Protein AF-A0AA87UQG0-F1 (afdb_monomer_lite)

pLDDT: mean 79.43, std 13.0, range [49.97, 95.38]

Secondary structure (DSSP, 8-state):
-HHHHHHHHHHHHHHHHHHHHHHHH-TTTTTT-GGGHHHHHHHHHHHHHHHHHHHTT----HHHHHHHHHHHHHHHHHHHHH-GGGGGTS-HHHHHHHHHHHHHHHHHHHSPPPS---PPPPHHHHHHHHHHHHHHHHHHHHHHHHTSHHHHT---TT-S--------TT------GGGTGGGS--

Radius of gyration: 28.55 Å; chains: 1; bounding box: 82×78×47 Å

Structure (mmCIF, N/CA/C/O backbone):
data_AF-A0AA87UQG0-F1
#
_entry.id   AF-A0AA87UQG0-F1
#
loop_
_atom_site.group_PDB
_atom_site.id
_atom_site.type_symbol
_atom_site.label_atom_id
_atom_site.label_alt_id
_atom_site.label_comp_id
_atom_site.label_asym_id
_atom_site.label_entity_id
_atom_site.label_seq_id
_atom_site.pdbx_PDB_ins_code
_atom_site.Cartn_x
_atom_site.Cartn_y
_atom_site.Cartn_z
_atom_site.occupancy
_atom_site.B_iso_or_equiv
_atom_site.auth_seq_id
_atom_site.auth_comp_id
_atom_site.auth_asym_id
_atom_site.auth_atom_id
_atom_site.pdbx_PDB_model_num
ATOM 1 N N . MET A 1 1 ? -4.934 -2.304 23.690 1.00 70.88 1 MET A N 1
ATOM 2 C CA . MET A 1 1 ? -4.258 -2.891 22.502 1.00 70.88 1 MET A CA 1
ATOM 3 C C . MET A 1 1 ? -4.717 -2.244 21.199 1.00 70.88 1 MET A C 1
ATOM 5 O O . MET A 1 1 ? -3.901 -2.059 20.307 1.00 70.88 1 MET A O 1
ATOM 9 N N . ASP A 1 2 ? -5.975 -1.821 21.105 1.00 80.50 2 ASP A N 1
ATOM 10 C CA . ASP A 1 2 ? -6.586 -1.278 19.884 1.00 80.50 2 ASP A CA 1
ATOM 11 C C . ASP A 1 2 ? -5.870 -0.067 19.276 1.00 80.50 2 ASP A C 1
ATOM 13 O O . ASP A 1 2 ? -5.749 0.018 18.054 1.00 80.50 2 ASP A O 1
ATOM 17 N N . ALA A 1 3 ? -5.352 0.845 20.106 1.00 82.06 3 ALA A N 1
ATOM 18 C CA . ALA A 1 3 ? -4.576 1.993 19.635 1.00 82.06 3 ALA A CA 1
ATOM 19 C C . ALA A 1 3 ? -3.275 1.566 18.932 1.00 82.06 3 ALA A C 1
ATOM 21 O O . ALA A 1 3 ? -2.975 2.075 17.855 1.00 82.06 3 ALA A O 1
ATOM 22 N N . LEU A 1 4 ? -2.551 0.588 19.491 1.00 83.88 4 LEU A N 1
ATOM 23 C CA . LEU A 1 4 ? -1.331 0.041 18.888 1.00 83.88 4 LEU A CA 1
ATOM 24 C C . LEU A 1 4 ? -1.639 -0.705 17.592 1.00 83.88 4 LEU A C 1
ATOM 26 O O . LEU A 1 4 ? -0.961 -0.486 16.597 1.00 83.88 4 LEU A O 1
ATOM 30 N N . MET A 1 5 ? -2.700 -1.518 17.567 1.00 87.69 5 MET A N 1
ATOM 31 C CA . MET A 1 5 ? -3.124 -2.211 16.345 1.00 87.69 5 MET A CA 1
ATOM 32 C C . MET A 1 5 ? -3.542 -1.221 15.253 1.00 87.69 5 MET A C 1
ATOM 34 O O . MET A 1 5 ? -3.252 -1.442 14.082 1.00 87.69 5 MET A O 1
ATOM 38 N N . ARG A 1 6 ? -4.191 -0.107 15.622 1.00 88.38 6 ARG A N 1
ATOM 39 C CA . ARG A 1 6 ? -4.541 0.970 14.687 1.00 88.38 6 ARG A CA 1
ATOM 40 C C . ARG A 1 6 ? -3.304 1.688 14.159 1.00 88.38 6 ARG A C 1
ATOM 42 O O . ARG A 1 6 ? -3.256 1.948 12.964 1.00 88.38 6 ARG A O 1
ATOM 49 N N . MET A 1 7 ? -2.332 1.999 15.019 1.00 88.12 7 MET A N 1
ATOM 50 C CA . MET A 1 7 ? -1.057 2.585 14.594 1.00 88.12 7 MET A CA 1
ATOM 51 C C . MET A 1 7 ? -0.323 1.634 13.653 1.00 88.12 7 MET A C 1
ATOM 53 O O . MET A 1 7 ? -0.002 2.033 12.543 1.00 88.12 7 MET A O 1
ATOM 57 N N . ALA A 1 8 ? -0.155 0.367 14.037 1.00 89.44 8 ALA A N 1
ATOM 58 C CA . ALA A 1 8 ? 0.474 -0.647 13.198 1.00 89.44 8 ALA A CA 1
ATOM 59 C C . ALA A 1 8 ? -0.212 -0.745 11.829 1.00 89.44 8 ALA A C 1
ATOM 61 O O . ALA A 1 8 ? 0.454 -0.646 10.807 1.00 89.44 8 ALA A O 1
ATOM 62 N N . ALA A 1 9 ? -1.545 -0.831 11.798 1.00 91.00 9 ALA A N 1
ATOM 63 C CA . ALA A 1 9 ? -2.291 -0.907 10.548 1.00 91.00 9 ALA A CA 1
ATOM 64 C C . ALA A 1 9 ? -2.171 0.361 9.692 1.00 91.00 9 ALA A C 1
ATOM 66 O O . ALA A 1 9 ? -2.029 0.270 8.476 1.00 91.00 9 ALA A O 1
ATOM 67 N N . ALA A 1 10 ? -2.208 1.542 10.313 1.00 90.81 10 ALA A N 1
ATOM 68 C CA . ALA A 1 10 ? -2.041 2.799 9.599 1.00 90.81 10 ALA A CA 1
ATOM 69 C C . ALA A 1 10 ? -0.641 2.917 8.994 1.00 90.81 10 ALA A C 1
ATOM 71 O O . ALA A 1 10 ? -0.503 3.385 7.867 1.00 90.81 10 ALA A O 1
ATOM 72 N N . VAL A 1 11 ? 0.388 2.457 9.707 1.00 89.81 11 VAL A N 1
ATOM 73 C CA . VAL A 1 11 ? 1.739 2.501 9.165 1.00 89.81 11 VAL A CA 1
ATOM 74 C C . VAL A 1 11 ? 1.983 1.414 8.118 1.00 89.81 11 VAL A C 1
ATOM 76 O O . VAL A 1 11 ? 2.639 1.684 7.117 1.00 89.81 11 VAL A O 1
ATOM 79 N N . SER A 1 12 ? 1.397 0.224 8.263 1.00 91.44 12 SER A N 1
ATOM 80 C CA . SER A 1 12 ? 1.389 -0.769 7.183 1.00 91.44 12 SER A CA 1
ATOM 81 C C . SER A 1 12 ? 0.717 -0.216 5.921 1.00 91.44 12 SER A C 1
ATOM 83 O O . SER A 1 12 ? 1.286 -0.332 4.840 1.00 91.44 12 SER A O 1
ATOM 85 N N . ALA A 1 13 ? -0.427 0.468 6.049 1.00 93.06 13 ALA A N 1
ATOM 86 C CA . ALA A 1 13 ? -1.089 1.134 4.924 1.00 93.06 13 ALA A CA 1
ATOM 87 C C . ALA A 1 13 ? -0.227 2.250 4.308 1.00 93.06 13 ALA A C 1
ATOM 89 O O . ALA A 1 13 ? -0.200 2.393 3.090 1.00 93.06 13 ALA A O 1
ATOM 90 N N . LEU A 1 14 ? 0.508 3.013 5.126 1.00 91.25 14 LEU A N 1
ATOM 91 C CA . LEU A 1 14 ? 1.458 4.020 4.647 1.00 91.25 14 LEU A CA 1
ATOM 92 C C . LEU A 1 14 ? 2.619 3.382 3.869 1.00 91.25 14 LEU A C 1
ATOM 94 O O . LEU A 1 14 ? 2.989 3.878 2.810 1.00 91.25 14 LEU A O 1
ATOM 98 N N . GLY A 1 15 ? 3.174 2.275 4.366 1.00 87.81 15 GLY A N 1
ATOM 99 C CA . GLY A 1 15 ? 4.217 1.520 3.671 1.00 87.81 15 GLY A CA 1
ATOM 100 C C . GLY A 1 15 ? 3.738 0.988 2.320 1.00 87.81 15 GLY A C 1
ATOM 101 O O . GLY A 1 15 ? 4.422 1.180 1.318 1.00 87.81 15 GLY A O 1
ATOM 102 N N . ALA A 1 16 ? 2.536 0.403 2.272 1.00 92.31 16 ALA A N 1
ATOM 103 C CA . ALA A 1 16 ? 1.906 -0.020 1.021 1.00 92.31 16 ALA A CA 1
ATOM 104 C C . ALA A 1 16 ? 1.724 1.157 0.048 1.00 92.31 16 ALA A C 1
ATOM 106 O O . ALA A 1 16 ? 2.155 1.063 -1.099 1.00 92.31 16 ALA A O 1
ATOM 107 N N . ALA A 1 17 ? 1.209 2.294 0.538 1.00 91.94 17 ALA A N 1
ATOM 108 C CA . ALA A 1 17 ? 1.009 3.504 -0.258 1.00 91.94 17 ALA A CA 1
ATOM 109 C C . ALA A 1 17 ? 2.297 3.974 -0.939 1.00 91.94 17 ALA A C 1
ATOM 111 O O . ALA A 1 17 ? 2.298 4.285 -2.128 1.00 91.94 17 ALA A O 1
ATOM 112 N N . LEU A 1 18 ? 3.403 4.005 -0.193 1.00 89.00 18 LEU A N 1
ATOM 113 C CA . LEU A 1 18 ? 4.700 4.430 -0.714 1.00 89.00 18 LEU A CA 1
ATOM 114 C C . LEU A 1 18 ? 5.232 3.469 -1.777 1.00 89.00 18 LEU A C 1
ATOM 116 O O . LEU A 1 18 ? 5.739 3.927 -2.798 1.00 89.00 18 LEU A O 1
ATOM 120 N N . ILE A 1 19 ? 5.085 2.157 -1.576 1.00 89.12 19 ILE A N 1
ATOM 121 C CA . ILE A 1 19 ? 5.504 1.167 -2.574 1.00 89.12 19 ILE A CA 1
ATOM 122 C C . ILE A 1 19 ? 4.638 1.281 -3.835 1.00 89.12 19 ILE A C 1
ATOM 124 O O . ILE A 1 19 ? 5.184 1.330 -4.935 1.00 89.12 19 ILE A O 1
ATOM 128 N N . ALA A 1 20 ? 3.313 1.382 -3.699 1.00 90.88 20 ALA A N 1
ATOM 129 C CA . ALA A 1 20 ? 2.397 1.533 -4.828 1.00 90.88 20 ALA A CA 1
ATOM 130 C C . ALA A 1 20 ? 2.690 2.806 -5.641 1.00 90.88 20 ALA A C 1
ATOM 132 O O . ALA A 1 20 ? 2.744 2.752 -6.870 1.00 90.88 20 ALA A O 1
ATOM 133 N N . LEU A 1 21 ? 2.954 3.934 -4.967 1.00 88.50 21 LEU A N 1
ATOM 134 C CA . LEU A 1 21 ? 3.354 5.184 -5.618 1.00 88.50 21 LEU A CA 1
ATOM 135 C C . LEU A 1 21 ? 4.715 5.061 -6.311 1.00 88.50 21 LEU A C 1
ATOM 137 O O . LEU A 1 21 ? 4.851 5.501 -7.448 1.00 88.50 21 LEU A O 1
ATOM 141 N N . ALA A 1 22 ? 5.706 4.447 -5.659 1.00 86.88 22 ALA A N 1
ATOM 142 C CA . ALA A 1 22 ? 7.038 4.263 -6.232 1.00 86.88 22 ALA A CA 1
ATOM 143 C C . ALA A 1 22 ? 7.005 3.369 -7.480 1.00 86.88 22 ALA A C 1
ATOM 145 O O . ALA A 1 22 ? 7.587 3.723 -8.502 1.00 86.88 22 ALA A O 1
ATOM 146 N N . VAL A 1 23 ? 6.286 2.243 -7.424 1.00 88.50 23 VAL A N 1
ATOM 147 C CA . VAL A 1 23 ? 6.123 1.339 -8.571 1.00 88.50 23 VAL A CA 1
ATOM 148 C C . VAL A 1 23 ? 5.311 2.012 -9.677 1.00 88.50 23 VAL A C 1
ATOM 150 O O . VAL A 1 23 ? 5.711 1.956 -10.835 1.00 88.50 23 VAL A O 1
ATOM 153 N N . GLY A 1 24 ? 4.214 2.693 -9.333 1.00 88.75 24 GLY A N 1
ATOM 154 C CA . GLY A 1 24 ? 3.378 3.425 -10.288 1.00 88.75 24 GLY A CA 1
ATOM 155 C C . GLY A 1 24 ? 4.103 4.580 -10.986 1.00 88.75 24 GLY A C 1
ATOM 156 O O . GLY A 1 24 ? 3.820 4.864 -12.147 1.00 88.75 24 GLY A O 1
ATOM 157 N N . ALA A 1 25 ? 5.048 5.230 -10.302 1.00 86.12 25 ALA A N 1
ATOM 158 C CA . ALA A 1 25 ? 5.846 6.327 -10.845 1.00 86.12 25 ALA A CA 1
ATOM 159 C C . ALA A 1 25 ? 7.087 5.863 -11.626 1.00 86.12 25 ALA A C 1
ATOM 161 O O . ALA A 1 25 ? 7.671 6.672 -12.344 1.00 86.12 25 ALA A O 1
ATOM 162 N N . ALA A 1 26 ? 7.506 4.600 -11.494 1.00 84.38 26 ALA A N 1
ATOM 163 C CA . ALA A 1 26 ? 8.699 4.062 -12.141 1.00 84.38 26 ALA A CA 1
ATOM 164 C C . ALA A 1 26 ? 8.411 3.676 -13.610 1.00 84.38 26 ALA A C 1
ATOM 166 O O . ALA A 1 26 ? 7.794 2.636 -13.860 1.00 84.38 26 ALA A O 1
ATOM 167 N N . PRO A 1 27 ? 8.900 4.439 -14.611 1.00 78.44 27 PRO A N 1
ATOM 168 C CA . PRO A 1 27 ? 8.562 4.197 -16.018 1.00 78.44 27 PRO A CA 1
ATOM 169 C C . PRO A 1 27 ? 9.116 2.862 -16.532 1.00 78.44 27 PRO A C 1
ATOM 171 O O . PRO A 1 27 ? 8.501 2.202 -17.364 1.00 78.44 27 PRO A O 1
ATOM 174 N N . SER A 1 28 ? 10.275 2.449 -16.015 1.00 80.12 28 SER A N 1
ATOM 175 C CA . SER A 1 28 ? 10.946 1.197 -16.375 1.00 80.12 28 SER A CA 1
ATOM 176 C C . SER A 1 28 ? 10.250 -0.038 -15.803 1.00 80.12 28 SER A C 1
ATOM 178 O O . SER A 1 28 ? 10.198 -1.067 -16.470 1.00 80.12 28 SER A O 1
ATOM 180 N N . ALA A 1 29 ? 9.677 0.064 -14.601 1.00 73.75 29 ALA A N 1
ATOM 181 C CA . ALA A 1 29 ? 9.017 -1.052 -13.923 1.00 73.75 29 ALA A CA 1
ATOM 182 C C . ALA A 1 29 ? 7.686 -1.452 -14.581 1.00 73.75 29 ALA A C 1
ATOM 184 O O . ALA A 1 29 ? 7.221 -2.577 -14.414 1.00 73.75 29 ALA A O 1
ATOM 185 N N . LEU A 1 30 ? 7.067 -0.527 -15.318 1.00 78.50 30 LEU A N 1
ATOM 186 C CA . LEU A 1 30 ? 5.760 -0.707 -15.951 1.00 78.50 30 LEU A CA 1
ATOM 187 C C . LEU A 1 30 ? 5.819 -0.586 -17.477 1.00 78.50 30 LEU A C 1
ATOM 189 O O . LEU A 1 30 ? 4.781 -0.454 -18.122 1.00 78.50 30 LEU A O 1
ATOM 193 N N . ALA A 1 31 ? 7.011 -0.675 -18.075 1.00 82.19 31 ALA A N 1
ATOM 194 C CA . ALA A 1 31 ? 7.197 -0.516 -19.517 1.00 82.19 31 ALA A CA 1
ATOM 195 C C . ALA A 1 31 ? 6.346 -1.497 -20.351 1.00 82.19 31 ALA A C 1
ATOM 197 O O . ALA A 1 31 ? 5.838 -1.135 -21.409 1.00 82.19 31 ALA A O 1
ATOM 198 N N . SER A 1 32 ? 6.143 -2.724 -19.862 1.00 78.31 32 SER A N 1
ATOM 199 C CA . SER A 1 32 ? 5.316 -3.751 -20.514 1.00 78.31 32 SER A CA 1
ATOM 200 C C . SER A 1 32 ? 3.809 -3.587 -20.276 1.00 78.31 32 SER A C 1
ATOM 202 O O . SER A 1 32 ? 3.006 -4.191 -20.985 1.00 78.31 32 SER A O 1
ATOM 204 N N . ALA A 1 33 ? 3.412 -2.791 -19.282 1.00 83.25 33 ALA A N 1
ATOM 205 C CA . ALA A 1 33 ? 2.024 -2.611 -18.874 1.00 83.25 33 ALA A CA 1
ATOM 206 C C . ALA A 1 33 ? 1.780 -1.177 -18.361 1.00 83.25 33 ALA A C 1
ATOM 208 O O . ALA A 1 33 ? 1.422 -0.985 -17.197 1.00 83.25 33 ALA A O 1
ATOM 209 N N . PRO A 1 34 ? 1.927 -0.145 -19.215 1.00 86.25 34 PRO A N 1
ATOM 210 C CA . PRO A 1 34 ? 1.830 1.256 -18.791 1.00 86.25 34 PRO A CA 1
ATOM 211 C C . PRO A 1 34 ? 0.441 1.616 -18.249 1.00 86.25 34 PRO A C 1
ATOM 213 O O . PRO A 1 34 ? 0.296 2.508 -17.416 1.00 86.25 34 PRO A O 1
ATOM 216 N N . TRP A 1 35 ? -0.590 0.879 -18.670 1.00 87.56 35 TRP A N 1
ATOM 217 C CA . TRP A 1 35 ? -1.956 1.028 -18.176 1.00 87.56 35 TRP A CA 1
ATOM 218 C C . TRP A 1 35 ? -2.106 0.686 -16.681 1.00 87.56 35 TRP A C 1
ATOM 220 O O . TRP A 1 35 ? -3.084 1.117 -16.075 1.00 87.56 35 TRP A O 1
ATOM 230 N N . LEU A 1 36 ? -1.147 -0.026 -16.065 1.00 86.38 36 LEU A N 1
ATOM 231 C CA . LEU A 1 36 ? -1.116 -0.293 -14.620 1.00 86.38 36 LEU A CA 1
ATOM 232 C C . LEU A 1 36 ? -0.582 0.888 -13.790 1.00 86.38 36 LEU A C 1
ATOM 234 O O . LEU A 1 36 ? -0.830 0.935 -12.586 1.00 86.38 36 LEU A O 1
ATOM 238 N N . ALA A 1 37 ? 0.100 1.863 -14.399 1.00 90.06 37 ALA A N 1
ATOM 239 C CA . ALA A 1 37 ? 0.682 2.992 -13.668 1.00 90.06 37 ALA A CA 1
ATOM 240 C C . ALA A 1 37 ? -0.391 3.849 -12.984 1.00 90.06 37 ALA A C 1
ATOM 242 O O . ALA A 1 37 ? -0.327 4.102 -11.782 1.00 90.06 37 ALA A O 1
ATOM 243 N N . VAL A 1 38 ? -1.426 4.238 -13.733 1.00 91.69 38 VAL A N 1
ATOM 244 C CA . VAL A 1 38 ? -2.542 5.049 -13.223 1.00 91.69 38 VAL A CA 1
ATOM 245 C C . VAL A 1 38 ? -3.276 4.375 -12.052 1.00 91.69 38 VAL A C 1
ATOM 247 O O . VAL A 1 38 ? -3.424 5.026 -11.015 1.00 91.69 38 VAL A O 1
ATOM 250 N N . PRO A 1 39 ? -3.722 3.104 -12.142 1.00 90.88 39 PRO A N 1
ATOM 251 C CA . PRO A 1 39 ? -4.393 2.454 -11.022 1.00 90.88 39 PRO A CA 1
ATOM 252 C C . PRO A 1 39 ? -3.470 2.241 -9.818 1.00 90.88 39 PRO A C 1
ATOM 254 O O . PRO A 1 39 ? -3.950 2.366 -8.696 1.00 90.88 39 PRO A O 1
ATOM 257 N N . LEU A 1 40 ? -2.167 1.989 -10.008 1.00 90.94 40 LEU A N 1
ATOM 258 C CA . LEU A 1 40 ? -1.213 1.896 -8.894 1.00 90.94 40 LEU A CA 1
ATOM 259 C C . LEU A 1 40 ? -1.017 3.239 -8.183 1.00 90.94 40 LEU A C 1
ATOM 261 O O . LEU A 1 40 ? -1.046 3.288 -6.954 1.00 90.94 40 LEU A O 1
ATOM 265 N N . LEU A 1 41 ? -0.895 4.339 -8.930 1.00 92.25 41 LEU A N 1
ATOM 266 C CA . LEU A 1 41 ? -0.813 5.685 -8.355 1.00 92.25 41 LEU A CA 1
ATOM 267 C C . LEU A 1 41 ? -2.097 6.051 -7.597 1.00 92.25 41 LEU A C 1
ATOM 269 O O . LEU A 1 41 ? -2.039 6.549 -6.471 1.00 92.25 41 LEU A O 1
ATOM 273 N N . ALA A 1 42 ? -3.259 5.768 -8.191 1.00 94.06 42 ALA A N 1
ATOM 274 C CA . ALA A 1 42 ? -4.555 6.000 -7.561 1.00 94.06 42 ALA A CA 1
ATOM 275 C C . ALA A 1 42 ? -4.733 5.151 -6.292 1.00 94.06 42 ALA A C 1
ATOM 277 O O . ALA A 1 42 ? -5.200 5.656 -5.268 1.00 94.06 42 ALA A O 1
ATOM 278 N N . ALA A 1 43 ? -4.319 3.883 -6.337 1.00 92.00 43 ALA A N 1
ATOM 279 C CA . ALA A 1 43 ? -4.324 2.998 -5.183 1.00 92.00 43 ALA A CA 1
ATOM 280 C C . ALA A 1 43 ? -3.404 3.526 -4.079 1.00 92.00 43 ALA A C 1
ATOM 282 O O . ALA A 1 43 ? -3.860 3.677 -2.949 1.00 92.00 43 ALA A O 1
ATOM 283 N N . GLY A 1 44 ? -2.168 3.911 -4.407 1.00 90.88 44 GLY A N 1
ATOM 284 C CA . GLY A 1 44 ? -1.228 4.489 -3.450 1.00 90.88 44 GLY A CA 1
ATOM 285 C C . GLY A 1 44 ? -1.769 5.753 -2.772 1.00 90.88 44 GLY A C 1
ATOM 286 O O . GLY A 1 44 ? -1.721 5.876 -1.547 1.00 90.88 44 GLY A O 1
ATOM 287 N N . ALA A 1 45 ? -2.394 6.659 -3.529 1.00 92.31 45 ALA A N 1
ATOM 288 C CA . ALA A 1 45 ? -3.067 7.832 -2.967 1.00 92.31 45 ALA A CA 1
ATOM 289 C C . ALA A 1 45 ? -4.246 7.452 -2.046 1.00 92.31 45 ALA A C 1
ATOM 291 O O . ALA A 1 45 ? -4.421 8.033 -0.970 1.00 92.31 45 ALA A O 1
ATOM 292 N N . GLY A 1 46 ? -5.039 6.448 -2.431 1.00 94.00 46 GLY A N 1
ATOM 293 C CA . GLY A 1 46 ? -6.131 5.922 -1.612 1.00 94.00 46 GLY A CA 1
ATOM 294 C C . GLY A 1 46 ? -5.646 5.280 -0.308 1.00 94.00 46 GLY A C 1
ATOM 295 O O . GLY A 1 46 ? -6.215 5.527 0.756 1.00 94.00 46 GLY A O 1
ATOM 296 N N . GLN A 1 47 ? -4.564 4.503 -0.363 1.00 95.00 47 GLN A N 1
ATOM 297 C CA . GLN A 1 47 ? -3.924 3.881 0.799 1.00 95.00 47 GLN A CA 1
ATOM 298 C C . GLN A 1 47 ? -3.371 4.939 1.759 1.00 95.00 47 GLN A C 1
ATOM 300 O O . GLN A 1 47 ? -3.576 4.839 2.972 1.00 95.00 47 GLN A O 1
ATOM 305 N N . LEU A 1 48 ? -2.765 6.007 1.226 1.00 90.12 48 LEU A N 1
ATOM 306 C CA . LEU A 1 48 ? -2.307 7.156 2.007 1.00 90.12 48 LEU A CA 1
ATOM 307 C C . LEU A 1 48 ? -3.475 7.849 2.724 1.00 90.12 48 LEU A C 1
ATOM 309 O O . LEU A 1 48 ? -3.391 8.134 3.921 1.00 90.12 48 LEU A O 1
ATOM 313 N N . ALA A 1 49 ? -4.591 8.076 2.027 1.00 93.50 49 ALA A N 1
ATOM 314 C CA . ALA A 1 49 ? -5.789 8.658 2.627 1.00 93.50 49 ALA A CA 1
ATOM 315 C C . ALA A 1 49 ? -6.338 7.782 3.769 1.00 93.50 49 ALA A C 1
ATOM 317 O O . ALA A 1 49 ? -6.658 8.298 4.844 1.00 93.50 49 ALA A O 1
ATOM 318 N N . VAL A 1 50 ? -6.385 6.458 3.580 1.00 93.50 50 VAL A N 1
ATOM 319 C CA . VAL A 1 50 ? -6.786 5.504 4.628 1.00 93.50 50 VAL A CA 1
ATOM 320 C C . VAL A 1 50 ? -5.837 5.548 5.822 1.00 93.50 50 VAL A C 1
ATOM 322 O O . VAL A 1 50 ? -6.311 5.620 6.958 1.00 93.50 50 VAL A O 1
ATOM 325 N N . ALA A 1 51 ? -4.522 5.569 5.594 1.00 91.75 51 ALA A N 1
ATOM 326 C CA . ALA A 1 51 ? -3.525 5.679 6.656 1.00 91.75 51 ALA A CA 1
ATOM 327 C C . ALA A 1 51 ? -3.739 6.951 7.495 1.00 91.75 51 ALA A C 1
ATOM 329 O O . ALA A 1 51 ? -3.827 6.884 8.724 1.00 91.75 51 ALA A O 1
ATOM 330 N N . VAL A 1 52 ? -3.926 8.106 6.846 1.00 89.56 52 VAL A N 1
ATOM 331 C CA . VAL A 1 52 ? -4.182 9.391 7.519 1.00 89.56 52 VAL A CA 1
ATOM 332 C C . VAL A 1 52 ? -5.489 9.360 8.314 1.00 89.56 52 VAL A C 1
ATOM 334 O O . VAL A 1 52 ? -5.528 9.801 9.466 1.00 89.56 52 VAL A O 1
ATOM 337 N N . LEU A 1 53 ? -6.570 8.829 7.738 1.00 89.75 53 LEU A N 1
ATOM 338 C CA . LEU A 1 53 ? -7.859 8.723 8.426 1.00 89.75 53 LEU A CA 1
ATOM 339 C C . LEU A 1 53 ? -7.791 7.770 9.629 1.00 89.75 53 LEU A C 1
ATOM 341 O O . LEU A 1 53 ? -8.359 8.076 10.683 1.00 89.75 53 LEU A O 1
ATOM 345 N N . ALA A 1 54 ? -7.052 6.665 9.504 1.00 89.88 54 ALA A N 1
ATOM 346 C CA . ALA A 1 54 ? -6.805 5.724 10.589 1.00 89.88 54 ALA A CA 1
ATOM 347 C C . ALA A 1 54 ? -5.981 6.357 11.725 1.00 89.88 54 ALA A C 1
ATOM 349 O O . ALA A 1 54 ? -6.330 6.184 12.896 1.00 89.88 54 ALA A O 1
ATOM 350 N N . LEU A 1 55 ? -4.948 7.150 11.409 1.00 87.00 55 LEU A N 1
ATOM 351 C CA . LEU A 1 55 ? -4.168 7.906 12.402 1.00 87.00 55 LEU A CA 1
ATOM 352 C C . LEU A 1 55 ? -5.020 8.952 13.127 1.00 87.00 55 LEU A C 1
ATOM 354 O O . LEU A 1 55 ? -4.933 9.078 14.347 1.00 87.00 55 LEU A O 1
ATOM 358 N N . ARG A 1 56 ? -5.918 9.630 12.401 1.00 86.12 56 ARG A N 1
ATOM 359 C CA . ARG A 1 56 ? -6.907 10.562 12.975 1.00 86.12 56 ARG A CA 1
ATOM 360 C C . ARG A 1 56 ? -7.968 9.872 13.837 1.00 86.12 56 ARG A C 1
ATOM 362 O O . ARG A 1 56 ? -8.789 10.549 14.449 1.00 86.12 56 ARG A O 1
ATOM 369 N N . GLY A 1 57 ? -7.986 8.538 13.876 1.00 85.81 57 GLY A N 1
ATOM 370 C CA . GLY A 1 57 ? -8.945 7.760 14.651 1.00 85.81 57 GLY A CA 1
ATOM 371 C C . GLY A 1 57 ? -10.375 7.837 14.123 1.00 85.81 57 GLY A C 1
ATOM 372 O O . GLY A 1 57 ? -11.304 7.560 14.881 1.00 85.81 57 GLY A O 1
ATOM 373 N N . ARG A 1 58 ? -10.572 8.207 12.849 1.00 85.12 58 ARG A N 1
ATOM 374 C CA . ARG A 1 58 ? -11.910 8.229 12.252 1.00 85.12 58 ARG A CA 1
ATOM 375 C C . ARG A 1 58 ? -12.417 6.800 12.026 1.00 85.12 58 ARG A C 1
ATOM 377 O O . ARG A 1 58 ? -11.638 5.949 11.591 1.00 85.12 58 ARG A O 1
ATOM 384 N N . PRO A 1 59 ? -13.701 6.517 12.309 1.00 86.62 59 PRO A N 1
ATOM 385 C CA . PRO A 1 59 ? -14.293 5.245 11.931 1.00 86.62 59 PRO A CA 1
ATOM 386 C C . PRO A 1 59 ? -14.332 5.158 10.402 1.00 86.62 59 PRO A C 1
ATOM 388 O O . PRO A 1 59 ? -14.798 6.079 9.733 1.00 86.62 59 PRO A O 1
ATOM 391 N N . LEU A 1 60 ? -13.810 4.062 9.858 1.00 89.50 60 LEU A N 1
ATOM 392 C CA . LEU A 1 60 ? -13.807 3.784 8.425 1.00 89.50 60 LEU A CA 1
ATOM 393 C C . LEU A 1 60 ? -14.757 2.623 8.159 1.00 89.50 60 LEU A C 1
ATOM 395 O O . LEU A 1 60 ? -14.699 1.601 8.843 1.00 89.50 60 LEU A O 1
ATOM 399 N N . ALA A 1 61 ? -15.638 2.780 7.172 1.00 92.62 61 ALA A N 1
ATOM 400 C CA . ALA A 1 61 ? -16.485 1.686 6.724 1.00 92.62 61 ALA A CA 1
ATOM 401 C C . ALA A 1 61 ? -15.612 0.605 6.069 1.00 92.62 61 ALA A C 1
ATOM 403 O O . ALA A 1 61 ? -14.685 0.929 5.325 1.00 92.62 61 ALA A O 1
ATOM 404 N N . VAL A 1 62 ? -15.927 -0.674 6.284 1.00 91.69 62 VAL A N 1
ATOM 405 C CA . VAL A 1 62 ? -15.153 -1.794 5.710 1.00 91.69 62 VAL A CA 1
ATOM 406 C C . VAL A 1 62 ? -15.039 -1.674 4.186 1.00 91.69 62 VAL A C 1
ATOM 408 O O . VAL A 1 62 ? -13.958 -1.854 3.636 1.00 91.69 62 VAL A O 1
ATOM 411 N N . ALA A 1 63 ? -16.111 -1.250 3.510 1.00 88.69 63 ALA A N 1
ATOM 412 C CA . ALA A 1 63 ? -16.091 -0.993 2.069 1.00 88.69 63 ALA A CA 1
ATOM 413 C C . ALA A 1 63 ? -15.060 0.082 1.662 1.00 88.69 63 ALA A C 1
ATOM 415 O O . ALA A 1 63 ? -14.346 -0.090 0.678 1.00 88.69 63 ALA A O 1
ATOM 416 N N . SER A 1 64 ? -14.923 1.156 2.453 1.00 90.62 64 SER A N 1
ATOM 417 C CA . SER A 1 64 ? -13.940 2.225 2.207 1.00 90.62 64 SER A CA 1
ATOM 418 C C . SER A 1 64 ? -12.491 1.809 2.483 1.00 90.62 64 SER A C 1
ATOM 420 O O . SER A 1 64 ? -11.573 2.461 2.000 1.00 90.62 64 SER A O 1
ATOM 422 N N . LEU A 1 65 ? -12.283 0.724 3.240 1.00 91.19 65 LEU A N 1
ATOM 423 C CA . LEU A 1 65 ? -10.966 0.130 3.480 1.00 91.19 65 LEU A CA 1
ATOM 424 C C . LEU A 1 65 ? -10.573 -0.823 2.351 1.00 91.19 65 LEU A C 1
ATOM 426 O O . LEU A 1 65 ? -9.460 -0.747 1.840 1.00 91.19 65 LEU A O 1
ATOM 430 N N . LEU A 1 66 ? -11.492 -1.711 1.962 1.00 91.06 66 LEU A N 1
ATOM 431 C CA . LEU A 1 66 ? -11.217 -2.774 0.996 1.00 91.06 66 LEU A CA 1
ATOM 432 C C . LEU A 1 66 ? -10.873 -2.238 -0.391 1.00 91.06 66 LEU A C 1
ATOM 434 O O . LEU A 1 66 ? -9.987 -2.789 -1.032 1.00 91.06 66 LEU A O 1
ATOM 438 N N . GLY A 1 67 ? -11.522 -1.159 -0.836 1.00 92.25 67 GLY A N 1
ATOM 439 C CA . GLY A 1 67 ? -11.211 -0.528 -2.121 1.00 92.25 67 GLY A CA 1
ATOM 440 C C . GLY A 1 67 ? -9.718 -0.199 -2.258 1.00 92.25 67 GLY A C 1
ATOM 441 O O . GLY A 1 67 ? -9.014 -0.872 -2.999 1.00 92.25 67 GLY A O 1
ATOM 442 N N . PRO A 1 68 ? -9.187 0.786 -1.524 1.00 91.50 68 PRO A N 1
ATOM 443 C CA . PRO A 1 68 ? -7.785 1.180 -1.656 1.00 91.50 68 PRO A CA 1
ATOM 444 C C . PRO A 1 68 ? -6.779 0.104 -1.208 1.00 91.50 68 PRO A C 1
ATOM 446 O O . PRO A 1 68 ? -5.675 0.066 -1.740 1.00 91.50 68 PRO A O 1
ATOM 449 N N . LEU A 1 69 ? -7.120 -0.768 -0.248 1.00 92.88 69 LEU A N 1
ATOM 450 C CA . LEU A 1 69 ? -6.162 -1.738 0.308 1.00 92.88 69 LEU A CA 1
ATOM 451 C C . LEU A 1 69 ? -6.145 -3.104 -0.394 1.00 92.88 69 LEU A C 1
ATOM 453 O O . LEU A 1 69 ? -5.133 -3.787 -0.317 1.00 92.88 69 LEU A O 1
ATOM 457 N N . ALA A 1 70 ? -7.230 -3.534 -1.043 1.00 93.81 70 ALA A N 1
ATOM 458 C CA . ALA A 1 70 ? -7.302 -4.859 -1.673 1.00 93.81 70 ALA A CA 1
ATOM 459 C C . ALA A 1 70 ? -7.396 -4.797 -3.203 1.00 93.81 70 ALA A C 1
ATOM 461 O O . ALA A 1 70 ? -6.918 -5.707 -3.879 1.00 93.81 70 ALA A O 1
ATOM 462 N N . LEU A 1 71 ? -7.984 -3.734 -3.766 1.00 92.56 71 LEU A N 1
ATOM 463 C CA . LEU A 1 71 ? -8.110 -3.568 -5.216 1.00 92.56 71 LEU A CA 1
ATOM 464 C C . LEU A 1 71 ? -6.763 -3.629 -5.958 1.00 92.56 71 LEU A C 1
ATOM 466 O O . LEU A 1 71 ? -6.704 -4.375 -6.934 1.00 92.56 71 LEU A O 1
ATOM 470 N N . PRO A 1 72 ? -5.687 -2.919 -5.544 1.00 91.00 72 PRO A N 1
ATOM 471 C CA . PRO A 1 72 ? -4.394 -3.040 -6.218 1.00 91.00 72 PRO A CA 1
ATOM 472 C C . PRO A 1 72 ? -3.899 -4.487 -6.255 1.00 91.00 72 PRO A C 1
ATOM 474 O O . PRO A 1 72 ? -3.524 -4.951 -7.330 1.00 91.00 72 PRO A O 1
ATOM 477 N N . THR A 1 73 ? -3.995 -5.231 -5.143 1.00 94.38 73 THR A N 1
ATOM 478 C CA . THR A 1 73 ? -3.626 -6.655 -5.095 1.00 94.38 73 THR A CA 1
ATOM 479 C C . THR A 1 73 ? -4.389 -7.483 -6.120 1.00 94.38 73 THR A C 1
ATOM 481 O O . THR A 1 73 ? -3.793 -8.234 -6.888 1.00 94.38 73 THR A O 1
ATOM 484 N N . VAL A 1 74 ? -5.713 -7.321 -6.171 1.00 94.62 74 VAL A N 1
ATOM 485 C CA . VAL A 1 74 ? -6.566 -8.045 -7.124 1.00 94.62 74 VAL A CA 1
ATOM 486 C C . VAL A 1 74 ? -6.215 -7.681 -8.567 1.00 94.62 74 VAL A C 1
ATOM 488 O O . VAL A 1 74 ? -6.161 -8.565 -9.420 1.00 94.62 74 VAL A O 1
ATOM 491 N N . LEU A 1 75 ? -5.945 -6.403 -8.843 1.00 91.25 75 LEU A N 1
ATOM 492 C CA . LEU A 1 75 ? -5.611 -5.920 -10.181 1.00 91.25 75 LEU A CA 1
ATOM 493 C C . LEU A 1 75 ? -4.294 -6.506 -10.696 1.00 91.25 75 LEU A C 1
ATOM 495 O O . LEU A 1 75 ? -4.277 -7.040 -11.804 1.00 91.25 75 LEU A O 1
ATOM 499 N N . TRP A 1 76 ? -3.203 -6.440 -9.924 1.00 90.88 76 TRP A N 1
ATOM 500 C CA . TRP A 1 76 ? -1.911 -6.933 -10.417 1.00 90.88 76 TRP A CA 1
ATOM 501 C C . TRP A 1 76 ? -1.850 -8.464 -10.454 1.00 90.88 76 TRP A C 1
ATOM 503 O O . TRP A 1 76 ? -1.314 -9.024 -11.408 1.00 90.88 76 TRP A O 1
ATOM 513 N N . VAL A 1 77 ? -2.466 -9.162 -9.490 1.00 93.50 77 VAL A N 1
ATOM 514 C CA . VAL A 1 77 ? -2.590 -10.630 -9.539 1.00 93.50 77 VAL A CA 1
ATOM 515 C C . VAL A 1 77 ? -3.450 -11.055 -10.732 1.00 93.50 77 VAL A C 1
ATOM 517 O O . VAL A 1 77 ? -3.077 -11.971 -11.462 1.00 93.50 77 VAL A O 1
ATOM 520 N N . GLY A 1 78 ? -4.564 -10.364 -10.988 1.00 92.00 78 GLY A N 1
ATOM 521 C CA . GLY A 1 78 ? -5.393 -10.592 -12.172 1.00 92.00 78 GLY A CA 1
ATOM 522 C C . GLY A 1 78 ? -4.621 -10.363 -13.473 1.00 92.00 78 GLY A C 1
ATOM 523 O O . GLY A 1 78 ? -4.726 -11.169 -14.397 1.00 92.00 78 GLY A O 1
ATOM 524 N N . ALA A 1 79 ? -3.782 -9.326 -13.526 1.00 88.12 79 ALA A N 1
ATOM 525 C CA . ALA A 1 79 ? -2.907 -9.070 -14.665 1.00 88.12 79 ALA A CA 1
ATOM 526 C C . ALA A 1 79 ? -1.907 -10.215 -14.901 1.00 88.12 79 ALA A C 1
ATOM 528 O O . ALA A 1 79 ? -1.714 -10.603 -16.048 1.00 88.12 79 ALA A O 1
ATOM 529 N N . LEU A 1 80 ? -1.331 -10.810 -13.847 1.00 90.12 80 LEU A N 1
ATOM 530 C CA . LEU A 1 80 ? -0.445 -11.976 -13.981 1.00 90.12 80 LEU A CA 1
ATOM 531 C C . LEU A 1 80 ? -1.158 -13.217 -14.524 1.00 90.12 80 LEU A C 1
ATOM 533 O O . LEU A 1 80 ? -0.576 -13.965 -15.306 1.00 90.12 80 LEU A O 1
ATOM 537 N N . VAL A 1 81 ? -2.408 -13.440 -14.113 1.00 93.31 81 VAL A N 1
ATOM 538 C CA . VAL A 1 81 ? -3.212 -14.577 -14.586 1.00 93.31 81 VAL A CA 1
ATOM 539 C C . VAL A 1 81 ? -3.608 -14.397 -16.053 1.00 93.31 81 VAL A C 1
ATOM 541 O O . VAL A 1 81 ? -3.554 -15.349 -16.827 1.00 93.31 81 VAL A O 1
ATOM 544 N N . LEU A 1 82 ? -3.999 -13.180 -16.442 1.00 92.50 82 LEU A N 1
ATOM 545 C CA . LEU A 1 82 ? -4.470 -12.873 -17.795 1.00 92.50 82 LEU A CA 1
ATOM 546 C C . LEU A 1 82 ? -3.323 -12.669 -18.799 1.00 92.50 82 LEU A C 1
ATOM 548 O O . LEU A 1 82 ? -3.493 -12.950 -19.984 1.00 92.50 82 LEU A O 1
ATOM 552 N N . LEU A 1 83 ? -2.166 -12.177 -18.345 1.00 90.19 83 LEU A N 1
ATOM 553 C CA . LEU A 1 83 ? -0.982 -11.908 -19.162 1.00 90.19 83 LEU A CA 1
ATOM 554 C C . LEU A 1 83 ? 0.277 -12.483 -18.484 1.00 90.19 83 LEU A C 1
ATOM 556 O O . LEU A 1 83 ? 1.047 -11.739 -17.871 1.00 90.19 83 LEU A O 1
ATOM 560 N N . PRO A 1 84 ? 0.557 -13.790 -18.634 1.00 86.19 84 PRO A N 1
ATOM 561 C CA . PRO A 1 84 ? 1.698 -14.441 -17.980 1.00 86.19 84 PRO A CA 1
ATOM 562 C C . PRO A 1 84 ? 3.053 -13.826 -18.351 1.00 86.19 84 PRO A C 1
ATOM 564 O O . PRO A 1 84 ? 3.987 -13.819 -17.553 1.00 86.19 84 PRO A O 1
ATOM 567 N N . THR A 1 85 ? 3.163 -13.261 -19.556 1.00 86.12 85 THR A N 1
ATOM 568 C CA . THR A 1 85 ? 4.370 -12.580 -20.043 1.00 86.12 85 THR A CA 1
ATOM 569 C C . THR A 1 85 ? 4.695 -11.301 -19.266 1.00 86.12 85 THR A C 1
ATOM 571 O O . THR A 1 85 ? 5.854 -10.894 -19.234 1.00 86.12 85 THR A O 1
ATOM 574 N N . ALA A 1 86 ? 3.718 -10.693 -18.582 1.00 80.00 86 ALA A N 1
ATOM 575 C CA . ALA A 1 86 ? 3.941 -9.526 -17.730 1.00 80.00 86 ALA A CA 1
ATOM 576 C C . ALA A 1 86 ? 4.738 -9.865 -16.457 1.00 80.00 86 ALA A C 1
ATOM 578 O O . ALA A 1 86 ? 5.396 -8.987 -15.898 1.00 80.00 86 ALA A O 1
ATOM 579 N N . ALA A 1 87 ? 4.739 -11.134 -16.023 1.00 81.94 87 ALA A N 1
ATOM 580 C CA . ALA A 1 87 ? 5.430 -11.578 -14.811 1.00 81.94 87 ALA A CA 1
ATOM 581 C C . ALA A 1 87 ? 6.938 -11.297 -14.837 1.00 81.94 87 ALA A C 1
ATOM 583 O O . ALA A 1 87 ? 7.519 -10.979 -13.804 1.00 81.94 87 ALA A O 1
ATOM 584 N N . ALA A 1 88 ? 7.561 -11.381 -16.016 1.00 82.00 88 ALA A N 1
ATOM 585 C CA . ALA A 1 88 ? 8.995 -11.153 -16.186 1.00 82.00 88 ALA A CA 1
ATOM 586 C C . ALA A 1 88 ? 9.396 -9.671 -16.086 1.00 82.00 88 ALA A C 1
ATOM 588 O O . ALA A 1 88 ? 10.567 -9.365 -15.885 1.00 82.00 88 ALA A O 1
ATOM 589 N N . ALA A 1 89 ? 8.438 -8.757 -16.248 1.00 82.50 89 ALA A N 1
ATOM 590 C CA . ALA A 1 89 ? 8.684 -7.318 -16.274 1.00 82.50 89 ALA A CA 1
ATOM 591 C C . ALA A 1 89 ? 8.252 -6.612 -14.982 1.00 82.50 89 ALA A C 1
ATOM 593 O O . ALA A 1 89 ? 8.743 -5.528 -14.681 1.00 82.50 89 ALA A O 1
ATOM 594 N N . LEU A 1 90 ? 7.337 -7.215 -14.219 1.00 84.69 90 LEU A N 1
ATOM 595 C CA . LEU A 1 90 ? 6.826 -6.623 -12.990 1.00 84.69 90 LEU A CA 1
ATOM 596 C C . LEU A 1 90 ? 7.836 -6.760 -11.839 1.00 84.69 90 LEU A C 1
ATOM 598 O O . LEU A 1 90 ? 8.434 -7.825 -11.659 1.00 84.69 90 LEU A O 1
ATOM 602 N N . PRO A 1 91 ? 7.985 -5.731 -10.986 1.00 89.19 91 PRO A N 1
ATOM 603 C CA . PRO A 1 91 ? 8.793 -5.819 -9.777 1.00 89.19 91 PRO A CA 1
ATOM 604 C C . PRO A 1 91 ? 8.062 -6.664 -8.719 1.00 89.19 91 PRO A C 1
ATOM 606 O O . PRO A 1 91 ? 7.449 -6.138 -7.787 1.00 89.19 91 PRO A O 1
ATOM 609 N N . LEU A 1 92 ? 8.118 -7.993 -8.865 1.00 90.56 92 LEU A N 1
ATOM 610 C CA . LEU A 1 92 ? 7.371 -8.944 -8.031 1.00 90.56 92 LEU A CA 1
ATOM 611 C C . LEU A 1 92 ? 7.661 -8.773 -6.534 1.00 90.56 92 LEU A C 1
ATOM 613 O O . LEU A 1 92 ? 6.736 -8.814 -5.730 1.00 90.56 92 LEU A O 1
ATOM 617 N N . GLY A 1 93 ? 8.922 -8.534 -6.159 1.00 89.50 93 GLY A N 1
ATOM 618 C CA . GLY A 1 93 ? 9.314 -8.302 -4.763 1.00 89.50 93 GLY A CA 1
ATOM 619 C C . GLY A 1 93 ? 8.564 -7.119 -4.132 1.00 89.50 93 GLY A C 1
ATOM 620 O O . GLY A 1 93 ? 7.827 -7.324 -3.166 1.00 89.50 93 GLY A O 1
ATOM 621 N N . PRO A 1 94 ? 8.687 -5.898 -4.689 1.00 89.12 94 PRO A N 1
ATOM 622 C CA . PRO A 1 94 ? 7.900 -4.745 -4.258 1.00 89.12 94 PRO A CA 1
ATOM 623 C C . PRO A 1 94 ? 6.383 -4.976 -4.270 1.00 89.12 94 PRO A C 1
ATOM 625 O O . PRO A 1 94 ? 5.720 -4.613 -3.303 1.00 89.12 94 PRO A O 1
ATOM 628 N N . MET A 1 95 ? 5.824 -5.621 -5.299 1.00 92.31 95 MET A N 1
ATOM 629 C CA . MET A 1 95 ? 4.372 -5.862 -5.376 1.00 92.31 95 MET A CA 1
ATOM 630 C C . MET A 1 95 ? 3.866 -6.823 -4.295 1.00 92.31 95 MET A C 1
ATOM 632 O O . MET A 1 95 ? 2.822 -6.584 -3.689 1.00 92.31 95 MET A O 1
ATOM 636 N N . LEU A 1 96 ? 4.630 -7.870 -3.982 1.00 93.25 96 LEU A N 1
ATOM 637 C CA . LEU A 1 96 ? 4.314 -8.775 -2.878 1.00 93.25 96 LEU A CA 1
ATOM 638 C C . LEU A 1 96 ? 4.399 -8.066 -1.522 1.00 93.25 96 LEU A C 1
ATOM 640 O O . LEU A 1 96 ? 3.524 -8.260 -0.677 1.00 93.25 96 LEU A O 1
ATOM 644 N N . ALA A 1 97 ? 5.424 -7.233 -1.316 1.00 90.19 97 ALA A N 1
ATOM 645 C CA . ALA A 1 97 ? 5.583 -6.459 -0.088 1.00 90.19 97 ALA A CA 1
ATOM 646 C C . ALA A 1 97 ? 4.432 -5.458 0.107 1.00 90.19 97 ALA A C 1
ATOM 648 O O . ALA A 1 97 ? 3.856 -5.390 1.193 1.00 90.19 97 ALA A O 1
ATOM 649 N N . GLU A 1 98 ? 4.060 -4.733 -0.953 1.00 94.19 98 GLU A N 1
ATOM 650 C CA . GLU A 1 98 ? 2.902 -3.835 -0.974 1.00 94.19 98 GLU A CA 1
ATOM 651 C C . GLU A 1 98 ? 1.628 -4.577 -0.573 1.00 94.19 98 GLU A C 1
ATOM 653 O O . GLU A 1 98 ? 0.948 -4.168 0.367 1.00 94.19 98 GLU A O 1
ATOM 658 N N . SER A 1 99 ? 1.354 -5.716 -1.206 1.00 95.38 99 SER A N 1
ATOM 659 C CA . SER A 1 99 ? 0.115 -6.457 -0.981 1.00 95.38 99 SER A CA 1
ATOM 660 C C . SER A 1 99 ? 0.051 -7.096 0.403 1.00 95.38 99 SER A C 1
ATOM 662 O O . SER A 1 99 ? -1.002 -7.083 1.040 1.00 95.38 99 SER A O 1
ATOM 664 N N . ALA A 1 100 ? 1.174 -7.592 0.928 1.00 95.12 100 ALA A N 1
ATOM 665 C CA . ALA A 1 100 ? 1.239 -8.094 2.298 1.00 95.12 100 ALA A CA 1
ATOM 666 C C . ALA A 1 100 ? 0.938 -6.985 3.321 1.00 95.12 100 ALA A C 1
ATOM 668 O O . ALA A 1 100 ? 0.162 -7.192 4.259 1.00 95.12 100 ALA A O 1
ATOM 669 N N . LEU A 1 101 ? 1.508 -5.793 3.121 1.00 91.69 101 LEU A N 1
ATOM 670 C CA . LEU A 1 101 ? 1.270 -4.634 3.978 1.00 91.69 101 LEU A CA 1
ATOM 671 C C . LEU A 1 101 ? -0.172 -4.125 3.870 1.00 91.69 101 LEU A C 1
ATOM 673 O O . LEU A 1 101 ? -0.803 -3.868 4.899 1.00 91.69 101 LEU A O 1
ATOM 677 N N . ALA A 1 102 ? -0.709 -4.015 2.654 1.00 94.88 102 ALA A N 1
ATOM 678 C CA . ALA A 1 102 ? -2.052 -3.508 2.401 1.00 94.88 102 ALA A CA 1
ATOM 679 C C . ALA A 1 102 ? -3.133 -4.450 2.956 1.00 94.88 102 ALA A C 1
ATOM 681 O O . ALA A 1 102 ? -4.022 -4.011 3.691 1.00 94.88 102 ALA A O 1
ATOM 682 N N . LEU A 1 103 ? -3.020 -5.759 2.703 1.00 95.38 103 LEU A N 1
ATOM 683 C CA . LEU A 1 103 ? -3.946 -6.762 3.236 1.00 95.38 103 LEU A CA 1
ATOM 684 C C . LEU A 1 103 ? -3.822 -6.910 4.755 1.00 95.38 103 LEU A C 1
ATOM 686 O O . LEU A 1 103 ? -4.836 -7.029 5.445 1.00 95.38 103 LEU A O 1
ATOM 690 N N . GLY A 1 104 ? -2.601 -6.841 5.296 1.00 94.00 104 GLY A N 1
ATOM 691 C CA . GLY A 1 104 ? -2.372 -6.801 6.739 1.00 94.00 104 GLY A CA 1
ATOM 692 C C . GLY A 1 104 ? -3.060 -5.594 7.381 1.00 94.00 104 GLY A C 1
ATOM 693 O O . GLY A 1 104 ? -3.812 -5.744 8.345 1.00 94.00 104 GLY A O 1
ATOM 694 N N . ALA A 1 105 ? -2.889 -4.404 6.801 1.00 92.56 105 ALA A N 1
ATOM 695 C CA . ALA A 1 105 ? -3.578 -3.198 7.244 1.00 92.56 105 ALA A CA 1
ATOM 696 C C . ALA A 1 105 ? -5.105 -3.345 7.161 1.00 92.56 105 ALA A C 1
ATOM 698 O O . ALA A 1 105 ? -5.802 -3.003 8.118 1.00 92.56 105 ALA A O 1
ATOM 699 N N . ALA A 1 106 ? -5.629 -3.901 6.064 1.00 93.62 106 ALA A N 1
ATOM 700 C CA . ALA A 1 106 ? -7.059 -4.128 5.881 1.00 93.62 106 ALA A CA 1
ATOM 701 C C . ALA A 1 106 ? -7.620 -5.066 6.956 1.00 93.62 106 ALA A C 1
ATOM 703 O O . ALA A 1 106 ? -8.607 -4.726 7.607 1.00 93.62 106 ALA A O 1
ATOM 704 N N . ALA A 1 107 ? -6.958 -6.199 7.207 1.00 93.31 107 ALA A N 1
ATOM 705 C CA . ALA A 1 107 ? -7.363 -7.162 8.227 1.00 93.31 107 ALA A CA 1
ATOM 706 C C . ALA A 1 107 ? -7.359 -6.546 9.635 1.00 93.31 107 ALA A C 1
ATOM 708 O O . ALA A 1 107 ? -8.278 -6.771 10.425 1.00 93.31 107 ALA A O 1
ATOM 709 N N . LEU A 1 108 ? -6.351 -5.730 9.953 1.00 92.19 108 LEU A N 1
ATOM 710 C CA . LEU A 1 108 ? -6.255 -5.059 11.247 1.00 92.19 108 LEU A CA 1
ATOM 711 C C . LEU A 1 108 ? -7.279 -3.929 11.420 1.00 92.19 108 LEU A C 1
ATOM 713 O O . LEU A 1 108 ? -7.792 -3.742 12.524 1.00 92.19 108 LEU A O 1
ATOM 717 N N . LEU A 1 109 ? -7.588 -3.177 10.359 1.00 89.44 109 LEU A N 1
ATOM 718 C CA . LEU A 1 109 ? -8.567 -2.084 10.396 1.00 89.44 109 LEU A CA 1
ATOM 719 C C . LEU A 1 109 ? -10.016 -2.577 10.338 1.00 89.44 109 LEU A C 1
ATOM 721 O O . LEU A 1 109 ? -10.879 -1.924 10.923 1.00 89.44 109 LEU A O 1
ATOM 725 N N . ALA A 1 110 ? -10.278 -3.709 9.678 1.00 91.62 110 ALA A N 1
ATOM 726 C CA . ALA A 1 110 ? -11.605 -4.316 9.576 1.00 91.62 110 ALA A CA 1
ATOM 727 C C . ALA A 1 110 ? -12.032 -5.068 10.847 1.00 91.62 110 ALA A C 1
ATOM 729 O O . ALA A 1 110 ? -13.204 -5.421 10.986 1.00 91.62 110 ALA A O 1
ATOM 730 N N . ARG A 1 111 ? -11.108 -5.318 11.786 1.00 89.38 111 ARG A N 1
ATOM 731 C CA . ARG A 1 111 ? -11.440 -5.969 13.056 1.00 89.38 111 ARG A CA 1
ATOM 732 C C . ARG A 1 111 ? -12.467 -5.137 13.841 1.00 89.38 111 ARG A C 1
ATOM 734 O O . ARG A 1 111 ? -12.235 -3.943 14.057 1.00 89.38 111 ARG A O 1
ATOM 741 N N . PRO A 1 112 ? -13.575 -5.748 14.304 1.00 81.12 112 PRO A N 1
ATOM 742 C CA . PRO A 1 112 ? -14.572 -5.049 15.102 1.00 81.12 112 PRO A CA 1
ATOM 743 C C . PRO A 1 112 ? -13.922 -4.544 16.392 1.00 81.12 112 PRO A C 1
ATOM 745 O O . PRO A 1 112 ? -13.372 -5.322 17.170 1.00 81.12 112 PRO A O 1
ATOM 748 N N . ARG A 1 113 ? -13.959 -3.225 16.605 1.00 75.88 113 ARG A N 1
ATOM 749 C CA . ARG A 1 113 ? -13.477 -2.608 17.845 1.00 75.88 113 ARG A CA 1
ATOM 750 C C . ARG A 1 113 ? -14.601 -2.639 18.870 1.00 75.88 113 ARG A C 1
ATOM 752 O O . ARG A 1 113 ? -15.689 -2.128 18.608 1.00 75.88 113 ARG A O 1
ATOM 759 N N . GLY A 1 114 ? -14.342 -3.250 20.022 1.00 69.50 114 GLY A N 1
ATOM 760 C CA . GLY A 1 114 ? -15.270 -3.203 21.146 1.00 69.50 114 GLY A CA 1
ATOM 761 C C . GLY A 1 114 ? -15.416 -1.768 21.655 1.00 69.50 114 GLY A C 1
ATOM 762 O O . GLY A 1 114 ? -14.476 -0.983 21.593 1.00 69.50 114 GLY A O 1
ATOM 763 N N . ALA A 1 115 ? -16.579 -1.417 22.206 1.00 61.09 115 ALA A N 1
ATOM 764 C CA . ALA A 1 115 ? -16.851 -0.093 22.783 1.00 61.09 115 ALA A CA 1
ATOM 765 C C . ALA A 1 115 ? -15.987 0.255 24.020 1.00 61.09 115 ALA A C 1
ATOM 767 O O . ALA A 1 115 ? -16.176 1.301 24.643 1.00 61.09 115 ALA A O 1
ATOM 768 N N . ARG A 1 116 ? -15.059 -0.625 24.411 1.00 54.47 116 ARG A N 1
ATOM 769 C CA . ARG A 1 116 ? -14.254 -0.502 25.621 1.00 54.47 116 ARG A CA 1
ATOM 770 C C . ARG A 1 116 ? -12.887 0.096 25.304 1.00 54.47 116 ARG A C 1
ATOM 772 O O . ARG A 1 116 ? -12.146 -0.419 24.483 1.00 54.47 116 ARG A O 1
ATOM 779 N N . GLU A 1 117 ? -12.587 1.144 26.065 1.00 49.97 117 GLU A N 1
ATOM 780 C CA . GLU A 1 117 ? -11.260 1.697 26.342 1.00 49.97 117 GLU A CA 1
ATOM 781 C C . GLU A 1 117 ? -10.685 2.695 25.329 1.00 49.97 117 GLU A C 1
ATOM 783 O O . GLU A 1 117 ? -9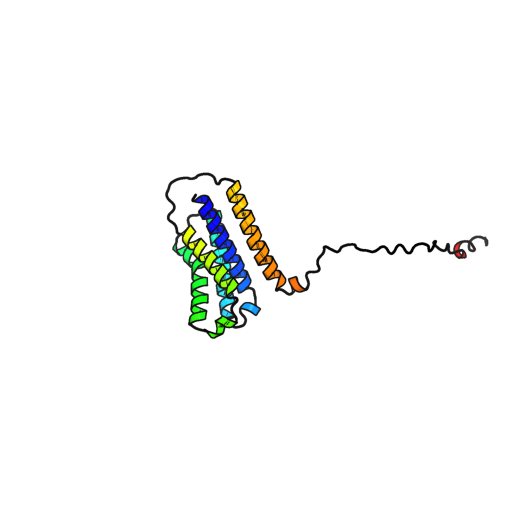.827 2.409 24.495 1.00 49.97 117 GLU A O 1
ATOM 788 N N . ARG A 1 118 ? -11.049 3.963 25.564 1.00 57.84 118 ARG A N 1
ATOM 789 C CA . ARG A 1 118 ? -10.190 5.131 25.314 1.00 57.84 118 ARG A CA 1
ATOM 790 C C . ARG A 1 118 ? -8.973 5.113 26.258 1.00 57.84 118 ARG A C 1
ATOM 792 O O . ARG A 1 118 ? -8.792 6.029 27.049 1.00 57.84 118 ARG A O 1
ATOM 799 N N . LEU A 1 119 ? -8.173 4.050 26.234 1.00 57.22 119 LEU A N 1
ATOM 800 C CA . LEU A 1 119 ? -6.882 4.057 26.917 1.00 57.22 119 LEU A CA 1
ATOM 801 C C . LEU A 1 119 ? -5.922 4.919 26.099 1.00 57.22 119 LEU A C 1
ATOM 803 O O . LEU A 1 119 ? -5.734 4.682 24.902 1.00 57.22 119 LEU A O 1
ATOM 807 N N . GLU A 1 120 ? -5.344 5.930 26.746 1.00 60.34 120 GLU A N 1
ATOM 808 C CA . GLU A 1 120 ? -4.316 6.776 26.149 1.00 60.34 120 GLU A CA 1
ATOM 809 C C . GLU A 1 120 ? -3.173 5.922 25.574 1.00 60.34 120 GLU A C 1
ATOM 811 O O . GLU A 1 120 ? -2.747 4.932 26.188 1.00 60.34 120 GLU A O 1
ATOM 816 N N . PRO A 1 121 ? -2.673 6.261 24.375 1.00 60.00 121 PRO A N 1
ATOM 817 C CA . PRO A 1 121 ? -1.559 5.546 23.780 1.00 60.00 121 PRO A CA 1
ATOM 818 C C . PRO A 1 121 ? -0.310 5.711 24.649 1.00 60.00 121 PRO A C 1
ATOM 820 O O . PRO A 1 121 ? 0.133 6.823 24.925 1.00 60.00 121 PRO A O 1
ATOM 823 N N . ARG A 1 122 ? 0.289 4.589 25.063 1.00 69.38 122 ARG A N 1
ATOM 824 C CA . ARG A 1 122 ? 1.576 4.610 25.768 1.00 69.38 122 ARG A CA 1
ATOM 825 C C . ARG A 1 122 ? 2.664 5.146 24.819 1.00 69.38 122 ARG A C 1
ATOM 827 O O . ARG A 1 122 ? 2.768 4.642 23.698 1.00 69.38 122 ARG A O 1
ATOM 834 N N . PRO A 1 123 ? 3.49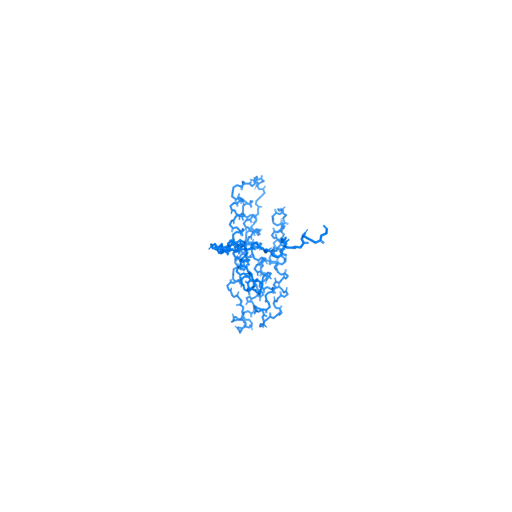8 6.107 25.252 1.00 72.06 123 PRO A N 1
ATOM 835 C CA . PRO A 1 123 ? 4.402 6.843 24.362 1.00 72.06 123 PRO A CA 1
ATOM 836 C C . PRO A 1 123 ? 5.527 5.973 23.787 1.00 72.06 123 PRO A C 1
ATOM 838 O O . PRO A 1 123 ? 5.869 6.084 22.616 1.00 72.06 123 PRO A O 1
ATOM 841 N N . LEU A 1 124 ? 6.072 5.055 24.585 1.00 71.25 124 LEU A N 1
ATOM 842 C CA . LEU A 1 124 ? 7.223 4.231 24.210 1.00 71.25 124 LEU A CA 1
ATOM 843 C C . LEU A 1 124 ? 6.931 3.240 23.062 1.00 71.25 124 LEU A C 1
ATOM 845 O O . LEU A 1 124 ? 7.667 3.253 22.077 1.00 71.25 124 LEU A O 1
ATOM 849 N N . PRO A 1 125 ? 5.857 2.424 23.098 1.00 67.00 125 PRO A N 1
ATOM 850 C CA . PRO A 1 125 ? 5.533 1.563 21.963 1.00 67.00 125 PRO A CA 1
ATOM 851 C C . PRO A 1 125 ? 5.142 2.360 20.713 1.00 67.00 125 PRO A C 1
ATOM 853 O O . PRO A 1 125 ? 5.454 1.907 19.618 1.00 67.00 125 PRO A O 1
ATOM 856 N N . ALA A 1 126 ? 4.545 3.553 20.856 1.00 67.50 126 ALA A N 1
ATOM 857 C CA . ALA A 1 126 ? 4.276 4.442 19.724 1.00 67.50 126 ALA A CA 1
ATOM 858 C C . ALA A 1 126 ? 5.580 4.919 19.055 1.00 67.50 126 ALA A C 1
ATOM 860 O O . ALA A 1 126 ? 5.707 4.836 17.833 1.00 67.50 126 ALA A O 1
ATOM 861 N N . LEU A 1 127 ? 6.568 5.338 19.855 1.00 70.31 127 LEU A N 1
ATOM 862 C CA . LEU A 1 127 ? 7.902 5.721 19.381 1.00 70.31 127 LEU A CA 1
ATOM 863 C C . LEU A 1 127 ? 8.634 4.559 18.705 1.00 70.31 127 LEU A C 1
ATOM 865 O O . LEU A 1 127 ? 9.217 4.758 17.646 1.00 70.31 127 LEU A O 1
ATOM 869 N N . LEU A 1 128 ? 8.561 3.344 19.257 1.00 70.69 128 LEU A N 1
ATOM 870 C CA . LEU A 1 128 ? 9.161 2.161 18.630 1.00 70.69 128 LEU A CA 1
ATOM 871 C C . LEU A 1 128 ? 8.504 1.832 17.288 1.00 70.69 128 LEU A C 1
ATOM 873 O O . LEU A 1 128 ? 9.209 1.597 16.310 1.00 70.69 128 LEU A O 1
ATOM 877 N N . THR A 1 129 ? 7.168 1.876 17.201 1.00 70.06 129 THR A N 1
ATOM 878 C CA . THR A 1 129 ? 6.489 1.710 15.908 1.00 70.06 129 THR A CA 1
ATOM 879 C C . THR A 1 129 ? 6.887 2.797 14.918 1.00 70.06 129 THR A C 1
ATOM 881 O O . THR A 1 129 ? 7.120 2.485 13.754 1.00 70.06 129 THR A O 1
ATOM 884 N N . LEU A 1 130 ? 7.022 4.051 15.357 1.00 70.88 130 LEU A N 1
ATOM 885 C CA . LEU A 1 130 ? 7.458 5.152 14.499 1.00 70.88 130 LEU A CA 1
ATOM 886 C C . LEU A 1 130 ? 8.903 4.947 14.011 1.00 70.88 130 LEU A C 1
ATOM 888 O O . LEU A 1 130 ? 9.171 5.094 12.827 1.00 70.88 130 LEU A O 1
ATOM 892 N N . ALA A 1 131 ? 9.820 4.551 14.896 1.00 68.62 131 ALA A N 1
ATOM 893 C CA . ALA A 1 131 ? 11.226 4.330 14.567 1.00 68.62 131 ALA A CA 1
ATOM 894 C C . ALA A 1 131 ? 11.416 3.154 13.599 1.00 68.62 131 ALA A C 1
ATOM 896 O O . ALA A 1 131 ? 12.082 3.300 12.576 1.00 68.62 131 ALA A O 1
ATOM 897 N N . CYS A 1 132 ? 10.781 2.006 13.866 1.00 68.69 132 CYS A N 1
ATOM 898 C CA . CYS A 1 132 ? 10.834 0.853 12.963 1.00 68.69 132 CYS A CA 1
ATOM 899 C C . CYS A 1 132 ? 10.287 1.194 11.577 1.00 68.69 132 CYS A C 1
ATOM 901 O O . CYS A 1 132 ? 10.818 0.751 10.563 1.00 68.69 132 CYS A O 1
ATOM 903 N N . THR A 1 133 ? 9.228 1.993 11.519 1.00 66.19 133 THR A N 1
ATOM 904 C CA . THR A 1 133 ? 8.577 2.311 10.250 1.00 66.19 133 THR A CA 1
ATOM 905 C C . THR A 1 133 ? 9.303 3.398 9.479 1.00 66.19 133 THR A C 1
ATOM 907 O O . THR A 1 133 ? 9.444 3.271 8.267 1.00 66.19 133 THR A O 1
ATOM 910 N N . ALA A 1 134 ? 9.874 4.388 10.166 1.00 71.00 134 ALA A N 1
ATOM 911 C CA . ALA A 1 134 ? 10.816 5.329 9.577 1.00 71.00 134 ALA A CA 1
ATOM 912 C C . ALA A 1 134 ? 12.035 4.607 8.982 1.00 71.00 134 ALA A C 1
ATOM 914 O O . ALA A 1 134 ? 12.436 4.933 7.872 1.00 71.00 134 ALA A O 1
ATOM 915 N N . ALA A 1 135 ? 12.577 3.589 9.661 1.00 67.81 135 ALA A N 1
ATOM 916 C CA . ALA A 1 135 ? 13.691 2.796 9.139 1.00 67.81 135 ALA A CA 1
ATOM 917 C C . ALA A 1 135 ? 13.320 2.030 7.856 1.00 67.81 135 ALA A C 1
ATOM 919 O O . ALA A 1 135 ? 14.087 2.030 6.896 1.00 67.81 135 ALA A O 1
ATOM 920 N N . VAL A 1 136 ? 12.127 1.426 7.805 1.00 70.94 136 VAL A N 1
ATOM 921 C CA . VAL A 1 136 ? 11.627 0.742 6.598 1.00 70.94 136 VAL A CA 1
ATOM 922 C C . VAL A 1 136 ? 11.417 1.730 5.450 1.00 70.94 136 VAL A C 1
ATOM 924 O O . VAL A 1 136 ? 11.867 1.477 4.335 1.00 70.94 136 VAL A O 1
ATOM 927 N N . VAL A 1 137 ? 10.774 2.871 5.717 1.00 73.25 137 VAL A N 1
ATOM 928 C CA . VAL A 1 137 ? 10.561 3.923 4.712 1.00 73.25 137 VAL A CA 1
ATOM 929 C C . VAL A 1 137 ? 11.891 4.463 4.202 1.00 73.25 137 VAL A C 1
ATOM 931 O O . VAL A 1 137 ? 12.052 4.599 2.994 1.00 73.25 137 VAL A O 1
ATOM 934 N N . ALA A 1 138 ? 12.853 4.716 5.093 1.00 69.38 138 ALA A N 1
ATOM 935 C CA . ALA A 1 138 ? 14.192 5.149 4.721 1.00 69.38 138 ALA A CA 1
ATOM 936 C C . ALA A 1 138 ? 14.869 4.118 3.814 1.00 69.38 138 ALA A C 1
ATOM 938 O O . ALA A 1 138 ? 15.331 4.484 2.744 1.00 69.38 138 ALA A O 1
ATOM 939 N N . ALA A 1 139 ? 14.846 2.829 4.165 1.00 68.69 139 ALA A N 1
ATOM 940 C CA . ALA A 1 139 ? 15.446 1.781 3.341 1.00 68.69 139 ALA A CA 1
ATOM 941 C C . ALA A 1 139 ? 14.822 1.698 1.935 1.00 68.69 139 ALA A C 1
ATOM 943 O O . ALA A 1 139 ? 15.546 1.619 0.943 1.00 68.69 139 ALA A O 1
ATOM 944 N N . ILE A 1 140 ? 13.488 1.759 1.836 1.00 68.56 140 ILE A N 1
ATOM 945 C CA . ILE A 1 140 ? 12.775 1.728 0.549 1.00 68.56 140 ILE A CA 1
ATOM 946 C C . ILE A 1 140 ? 13.082 2.985 -0.266 1.00 68.56 140 ILE A C 1
ATOM 948 O O . ILE A 1 140 ? 13.401 2.878 -1.447 1.00 68.56 140 ILE A O 1
ATOM 952 N N . ALA A 1 141 ? 13.012 4.165 0.354 1.00 68.19 141 ALA A N 1
ATOM 953 C CA . ALA A 1 141 ? 13.314 5.427 -0.307 1.00 68.19 141 ALA A CA 1
ATOM 954 C C . ALA A 1 141 ? 14.764 5.447 -0.802 1.00 68.19 141 ALA A C 1
ATOM 956 O O . ALA A 1 141 ? 14.999 5.782 -1.956 1.00 68.19 141 ALA A O 1
ATOM 957 N N . THR A 1 142 ? 15.722 5.017 0.019 1.00 68.56 142 THR A N 1
ATOM 958 C CA . THR A 1 142 ? 17.136 4.913 -0.356 1.00 68.56 142 THR A 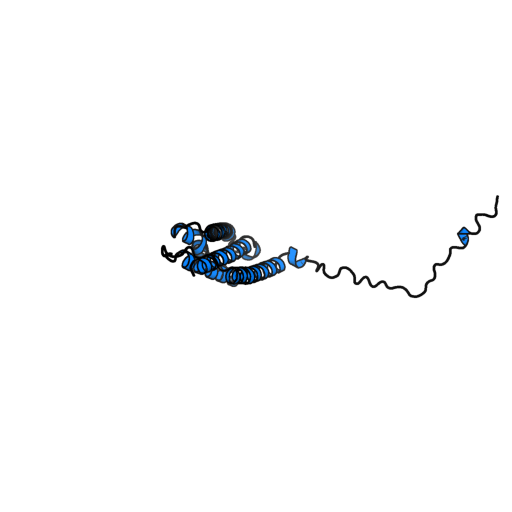CA 1
ATOM 959 C C . THR A 1 142 ? 17.340 3.953 -1.524 1.00 68.56 142 THR A C 1
ATOM 961 O O . THR A 1 142 ? 18.021 4.312 -2.480 1.00 68.56 142 THR A O 1
ATOM 964 N N . ALA A 1 143 ? 16.728 2.766 -1.500 1.00 66.62 143 ALA A N 1
ATOM 965 C CA . ALA A 1 143 ? 16.835 1.812 -2.604 1.00 66.62 143 ALA A CA 1
ATOM 966 C C . ALA A 1 143 ? 16.195 2.346 -3.897 1.00 66.62 143 ALA A C 1
ATOM 968 O O . ALA A 1 143 ? 16.759 2.191 -4.979 1.00 66.62 143 ALA A O 1
ATOM 969 N N . ALA A 1 144 ? 15.044 3.014 -3.786 1.00 64.19 144 ALA A N 1
ATOM 970 C CA . ALA A 1 144 ? 14.373 3.638 -4.919 1.00 64.19 144 ALA A CA 1
ATOM 971 C C . AL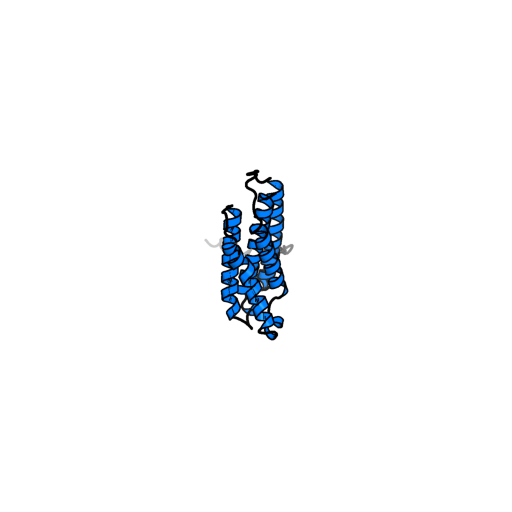A A 1 144 ? 15.217 4.777 -5.508 1.00 64.19 144 ALA A C 1
ATOM 973 O O . ALA A 1 144 ? 15.441 4.799 -6.714 1.00 64.19 144 ALA A O 1
ATOM 974 N N . LEU A 1 145 ? 15.748 5.672 -4.667 1.00 64.69 145 LEU A N 1
ATOM 975 C CA . LEU A 1 145 ? 16.640 6.758 -5.079 1.00 64.69 145 LEU A CA 1
ATOM 976 C C . LEU A 1 145 ? 17.908 6.223 -5.747 1.00 64.69 145 LEU A C 1
ATOM 978 O O . LEU A 1 145 ? 18.277 6.736 -6.800 1.00 64.69 145 LEU A O 1
ATOM 982 N N . ALA A 1 146 ? 18.518 5.163 -5.210 1.00 68.12 146 ALA A N 1
ATOM 983 C CA . ALA A 1 146 ? 19.702 4.532 -5.795 1.00 68.12 146 ALA A CA 1
ATOM 984 C C . ALA A 1 146 ? 19.464 4.008 -7.225 1.00 68.12 146 ALA A C 1
ATOM 986 O O . ALA A 1 146 ? 20.392 3.975 -8.029 1.00 68.12 146 ALA A O 1
ATOM 987 N N . GLY A 1 147 ? 18.226 3.631 -7.562 1.00 62.41 147 GLY A N 1
ATOM 988 C CA . GLY A 1 147 ? 17.840 3.190 -8.905 1.00 62.41 147 GLY A CA 1
ATOM 989 C C . GLY A 1 147 ? 17.527 4.315 -9.900 1.00 62.41 147 GLY A C 1
ATOM 990 O O . GLY A 1 147 ? 17.294 4.030 -11.074 1.00 62.41 147 GLY A O 1
ATOM 991 N N . THR A 1 148 ? 17.497 5.577 -9.463 1.00 68.06 148 THR A N 1
ATOM 992 C CA . THR A 1 148 ? 17.206 6.735 -10.328 1.00 68.06 148 THR A CA 1
ATOM 993 C C . THR A 1 148 ? 18.478 7.427 -10.817 1.00 68.06 148 THR A C 1
ATOM 995 O O . THR A 1 148 ? 19.540 7.301 -10.208 1.00 68.06 148 THR A O 1
ATOM 998 N N . GLU A 1 149 ? 18.367 8.238 -11.877 1.00 66.50 149 GLU A N 1
ATOM 999 C CA . GLU A 1 149 ? 19.458 9.129 -12.313 1.00 66.50 149 GLU A CA 1
ATOM 1000 C C . GLU A 1 149 ? 19.903 10.084 -11.190 1.00 66.50 149 GLU A C 1
ATOM 1002 O O . GLU A 1 149 ? 21.087 10.379 -11.056 1.00 66.50 149 GLU A O 1
ATOM 1007 N N . ALA A 1 150 ? 18.988 10.484 -10.298 1.00 65.19 150 ALA A N 1
ATOM 1008 C CA . ALA A 1 150 ? 19.334 11.269 -9.114 1.00 65.19 150 ALA A CA 1
ATOM 1009 C C . ALA A 1 150 ? 20.254 10.504 -8.144 1.00 65.19 150 ALA A C 1
ATOM 1011 O O . ALA A 1 150 ? 21.120 11.117 -7.533 1.00 65.19 150 ALA A O 1
ATOM 1012 N N . GLY A 1 151 ? 20.113 9.180 -8.027 1.00 65.69 151 GLY A N 1
ATOM 1013 C CA . GLY A 1 151 ? 21.031 8.335 -7.258 1.00 65.69 151 GLY A CA 1
ATOM 1014 C C . GLY A 1 151 ? 22.371 8.119 -7.956 1.00 65.69 151 GLY A C 1
ATOM 1015 O O . GLY A 1 151 ? 23.407 8.149 -7.300 1.00 65.69 151 GLY A O 1
ATOM 1016 N N . ARG A 1 152 ? 22.374 7.965 -9.288 1.00 67.50 152 ARG A N 1
ATOM 1017 C CA . ARG A 1 152 ? 23.614 7.855 -10.084 1.00 67.50 152 ARG A CA 1
ATOM 1018 C C . ARG A 1 152 ? 24.474 9.113 -10.032 1.00 67.50 152 ARG A C 1
ATOM 1020 O O . ARG A 1 152 ? 25.695 9.014 -10.098 1.00 67.50 152 ARG A O 1
ATOM 1027 N N . HIS A 1 153 ? 23.839 10.274 -9.913 1.00 73.69 153 HIS A N 1
ATOM 1028 C CA . HIS A 1 153 ? 24.503 11.573 -9.831 1.00 73.69 153 HIS A CA 1
ATOM 1029 C C . HIS A 1 153 ? 24.549 12.147 -8.411 1.00 73.69 153 HIS A C 1
ATOM 1031 O O . HIS A 1 153 ? 24.966 13.291 -8.230 1.00 73.69 153 HIS A O 1
ATOM 1037 N N . ALA A 1 154 ? 24.144 11.373 -7.399 1.00 74.75 154 ALA A N 1
ATOM 1038 C CA . ALA A 1 154 ? 24.301 11.765 -6.008 1.00 74.75 154 ALA A CA 1
ATOM 1039 C C . ALA A 1 154 ? 25.793 11.740 -5.658 1.00 74.75 154 ALA A C 1
ATOM 1041 O O . ALA A 1 154 ? 26.360 10.699 -5.330 1.00 74.75 154 ALA A O 1
ATOM 1042 N N . VAL A 1 155 ? 26.442 12.900 -5.750 1.00 73.88 155 VAL A N 1
ATOM 1043 C CA . VAL A 1 155 ? 27.803 13.085 -5.250 1.00 73.88 155 VAL A CA 1
ATOM 1044 C C . VAL A 1 155 ? 27.738 12.978 -3.723 1.00 73.88 155 VAL A C 1
ATOM 1046 O O . VAL A 1 155 ? 26.972 13.723 -3.107 1.00 73.88 155 VAL A O 1
ATOM 1049 N N . PRO A 1 156 ? 28.491 12.071 -3.076 1.00 71.81 156 PRO A N 1
ATOM 1050 C CA . PRO A 1 156 ? 28.550 12.033 -1.623 1.00 71.81 156 PRO A CA 1
ATOM 1051 C C . PRO A 1 156 ? 29.150 13.353 -1.124 1.00 71.81 156 PRO A C 1
ATOM 1053 O O . PRO A 1 156 ? 30.359 13.552 -1.156 1.00 71.81 156 PRO A O 1
ATOM 1056 N N . HIS A 1 157 ? 28.307 14.267 -0.635 1.00 62.19 157 HIS A N 1
ATOM 1057 C CA . HIS A 1 157 ? 28.708 15.568 -0.072 1.00 62.19 157 HIS A CA 1
ATOM 1058 C C . HIS A 1 157 ? 29.480 15.451 1.266 1.00 62.19 157 HIS A C 1
ATOM 1060 O O . HIS A 1 157 ? 29.501 16.378 2.070 1.00 62.19 157 HIS A O 1
ATOM 1066 N N . GLY A 1 158 ? 30.101 14.296 1.528 1.00 59.81 158 GLY A N 1
ATOM 1067 C CA . GLY A 1 158 ? 30.942 14.028 2.693 1.00 59.81 158 GLY A CA 1
ATOM 1068 C C . GLY A 1 158 ? 32.427 14.322 2.472 1.00 59.81 158 GLY A C 1
ATOM 1069 O O . GLY A 1 158 ? 33.164 14.403 3.447 1.00 59.81 158 GLY A O 1
ATOM 1070 N N . GLU A 1 159 ? 32.870 14.533 1.229 1.00 59.31 159 GLU A N 1
ATOM 1071 C CA . GLU A 1 159 ? 34.261 14.893 0.915 1.00 59.31 159 GLU A CA 1
ATOM 1072 C C . GLU A 1 159 ? 34.412 16.395 0.644 1.00 59.31 159 GLU A C 1
ATOM 1074 O O . GLU A 1 159 ? 34.994 16.836 -0.343 1.00 59.31 159 GLU A O 1
ATOM 1079 N N . HIS A 1 160 ? 33.877 17.228 1.535 1.00 60.97 160 HIS A N 1
ATOM 1080 C CA . HIS A 1 160 ? 34.272 18.631 1.580 1.00 60.97 160 HIS A CA 1
ATOM 1081 C C . HIS A 1 160 ? 35.544 18.748 2.422 1.00 60.97 160 HIS A C 1
ATOM 1083 O O . HIS A 1 160 ? 35.486 18.937 3.632 1.00 60.97 160 HIS A O 1
ATOM 1089 N N . GLY A 1 161 ? 36.701 18.622 1.768 1.00 57.59 161 GLY A N 1
ATOM 1090 C CA . GLY A 1 161 ? 37.968 19.079 2.333 1.00 57.59 161 GLY A CA 1
ATOM 1091 C C . GLY A 1 161 ? 38.906 17.996 2.869 1.00 57.59 161 GLY A C 1
ATOM 1092 O O . GLY A 1 161 ? 39.386 18.102 3.989 1.00 57.59 161 GLY A O 1
ATOM 1093 N N . GLN A 1 162 ? 39.310 17.046 2.026 1.00 56.81 162 GLN A N 1
ATOM 1094 C CA . GLN A 1 162 ? 40.753 16.816 1.900 1.00 56.81 162 GLN A CA 1
ATOM 1095 C C . GLN A 1 162 ? 41.268 17.695 0.762 1.00 56.81 162 GLN A C 1
ATOM 1097 O O . GLN A 1 162 ? 41.824 17.226 -0.226 1.00 56.81 162 GLN A O 1
ATOM 1102 N N . HIS A 1 163 ? 41.104 19.012 0.913 1.00 57.09 163 HIS A N 1
ATOM 1103 C CA . HIS A 1 163 ? 42.140 19.884 0.397 1.00 57.09 163 HIS A CA 1
ATOM 1104 C C . HIS A 1 163 ? 43.377 19.503 1.199 1.00 57.09 163 HIS A C 1
ATOM 1106 O O . HIS A 1 163 ? 43.602 19.995 2.301 1.00 57.09 163 HIS A O 1
ATOM 1112 N N . GLN A 1 164 ? 44.147 18.559 0.661 1.00 56.06 164 GLN A N 1
ATOM 1113 C CA . GLN A 1 164 ? 45.577 18.587 0.843 1.00 56.06 164 GLN A CA 1
ATOM 1114 C C . GLN A 1 164 ? 45.980 19.996 0.412 1.00 56.06 164 GLN A C 1
ATOM 1116 O O . GLN A 1 164 ? 46.188 20.277 -0.765 1.00 56.06 164 GLN A O 1
ATOM 1121 N N . GLN A 1 165 ? 46.028 20.913 1.379 1.00 54.94 165 GLN A N 1
ATOM 1122 C CA . GLN A 1 165 ? 47.094 21.884 1.415 1.00 54.94 165 GLN A CA 1
ATOM 1123 C C . GLN A 1 165 ? 48.362 21.039 1.290 1.00 54.94 165 GLN A C 1
ATOM 1125 O O . GLN A 1 165 ? 48.923 20.565 2.272 1.00 54.94 165 GLN A O 1
ATOM 1130 N N . GLN A 1 166 ? 48.789 20.796 0.051 1.00 57.16 166 GLN A N 1
ATOM 1131 C CA . GLN A 1 166 ? 50.202 20.812 -0.253 1.00 57.16 166 GLN A CA 1
ATOM 1132 C C . GLN A 1 166 ? 50.655 22.217 0.145 1.00 57.16 166 GLN A C 1
ATOM 1134 O O . GLN A 1 166 ? 50.732 23.127 -0.673 1.00 57.16 166 GLN A O 1
ATOM 1139 N N . GLU A 1 167 ? 50.873 22.405 1.449 1.00 54.75 167 GLU A N 1
ATOM 1140 C CA . GLU A 1 167 ? 51.920 23.281 1.931 1.00 54.75 167 GLU A CA 1
ATOM 1141 C C . GLU A 1 167 ? 53.170 22.788 1.218 1.00 54.75 167 GLU A C 1
ATOM 1143 O O . GLU A 1 167 ? 53.781 21.793 1.598 1.00 54.75 167 GLU A O 1
ATOM 1148 N N . GLN A 1 168 ? 53.460 23.418 0.085 1.00 56.62 168 GLN A N 1
ATOM 1149 C CA . GLN A 1 168 ? 54.738 23.331 -0.579 1.00 56.62 168 GLN A CA 1
ATOM 1150 C C . GLN A 1 168 ? 55.744 23.875 0.444 1.00 56.62 168 GLN A C 1
ATOM 1152 O O . GLN A 1 168 ? 55.713 25.072 0.745 1.00 56.62 168 GLN A O 1
ATOM 1157 N N . PRO A 1 169 ? 56.562 23.021 1.086 1.00 56.09 169 PRO A N 1
ATOM 1158 C CA . PRO A 1 169 ? 57.436 23.472 2.147 1.00 56.09 169 PRO A CA 1
ATOM 1159 C C . PRO A 1 169 ? 58.577 24.237 1.485 1.00 56.09 169 PRO A C 1
ATOM 1161 O O . PRO A 1 169 ? 59.438 23.639 0.845 1.00 56.09 169 PRO A O 1
ATOM 1164 N N . GLY A 1 170 ? 58.580 25.557 1.646 1.00 61.84 170 GLY A N 1
ATOM 1165 C CA . GLY A 1 170 ? 59.787 26.356 1.468 1.00 61.84 170 GLY A CA 1
ATOM 1166 C C . GLY A 1 170 ? 60.006 26.967 0.091 1.00 61.84 170 GLY A C 1
ATOM 1167 O O . GLY A 1 170 ? 61.112 26.884 -0.430 1.00 61.84 170 GLY A O 1
ATOM 1168 N N . GLU A 1 171 ? 59.019 27.678 -0.445 1.00 61.12 171 GLU A N 1
ATOM 1169 C CA . GLU A 1 171 ? 59.337 28.805 -1.324 1.00 61.12 171 GLU A CA 1
ATOM 1170 C C . GLU A 1 171 ? 58.985 30.082 -0.565 1.00 61.12 171 GLU A C 1
ATOM 1172 O O . GLU A 1 171 ? 57.822 30.454 -0.415 1.00 61.12 171 GLU A O 1
ATOM 1177 N N . ALA A 1 172 ? 60.008 30.689 0.045 1.00 71.12 172 ALA A N 1
ATOM 1178 C CA . ALA A 1 172 ? 59.870 32.011 0.631 1.00 71.12 172 ALA A CA 1
ATOM 1179 C C . ALA A 1 172 ? 59.335 32.954 -0.461 1.00 71.12 172 ALA A C 1
ATOM 1181 O O . ALA A 1 172 ? 59.801 32.858 -1.600 1.00 71.12 172 ALA A O 1
ATOM 1182 N N . PRO A 1 173 ? 58.371 33.837 -0.149 1.00 66.06 173 PRO A N 1
ATOM 1183 C CA . PRO A 1 173 ? 57.882 34.806 -1.116 1.00 66.06 173 PRO A CA 1
ATOM 1184 C C . PRO A 1 173 ? 59.082 35.590 -1.642 1.00 66.06 173 PRO A C 1
ATOM 1186 O O . PRO A 1 173 ? 59.766 36.268 -0.874 1.00 66.06 173 PRO A O 1
ATOM 1189 N N . GLN A 1 174 ? 59.372 35.441 -2.935 1.00 69.12 174 GLN A N 1
ATOM 1190 C CA . GLN A 1 174 ? 60.341 36.290 -3.606 1.00 69.12 174 GLN A CA 1
ATOM 1191 C C . GLN A 1 174 ? 59.766 37.702 -3.537 1.00 69.12 174 GLN A C 1
ATOM 1193 O O . GLN A 1 174 ? 58.744 37.999 -4.155 1.00 69.12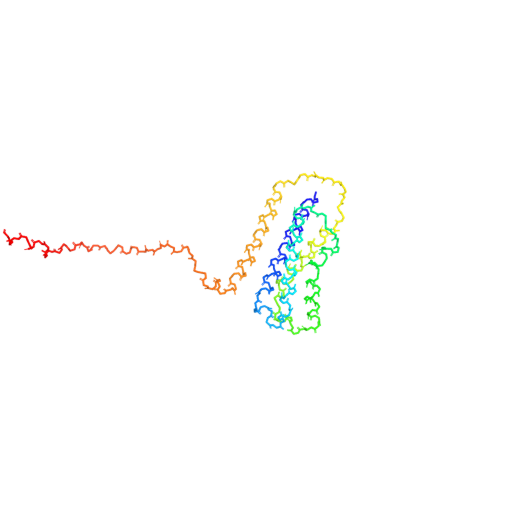 174 GLN A O 1
ATOM 1198 N N . LEU A 1 175 ? 60.358 38.532 -2.679 1.00 68.81 175 LEU A N 1
ATOM 1199 C CA . LEU A 1 175 ? 60.103 39.960 -2.687 1.00 68.81 175 LEU A CA 1
ATOM 1200 C C . LEU A 1 175 ? 60.575 40.455 -4.048 1.00 68.81 175 LEU A C 1
ATOM 1202 O O . LEU A 1 175 ? 61.746 40.311 -4.394 1.00 68.81 175 LEU A O 1
ATOM 1206 N N . ASP A 1 176 ? 59.630 40.952 -4.832 1.00 69.56 176 ASP A N 1
ATOM 1207 C CA . ASP A 1 176 ? 59.895 41.523 -6.140 1.00 69.56 176 ASP A CA 1
ATOM 1208 C C . ASP A 1 176 ? 60.675 42.829 -5.936 1.00 69.56 176 ASP A C 1
ATOM 1210 O O . ASP A 1 176 ? 60.101 43.872 -5.611 1.00 69.56 176 ASP A O 1
ATOM 1214 N N . GLU A 1 177 ? 62.007 42.761 -6.027 1.00 67.94 177 GLU A N 1
ATOM 1215 C CA . GLU A 1 177 ? 62.889 43.917 -5.812 1.00 67.94 177 GLU A CA 1
ATOM 1216 C C . GLU A 1 177 ? 62.673 45.023 -6.856 1.00 67.94 177 GLU A C 1
ATOM 1218 O O . GLU A 1 177 ? 63.085 46.159 -6.633 1.00 67.94 177 GLU A O 1
ATOM 1223 N N . SER A 1 178 ? 61.935 44.759 -7.943 1.00 63.91 178 SER A N 1
ATOM 1224 C CA . SER A 1 178 ? 61.572 45.797 -8.912 1.00 63.91 178 SER A CA 1
ATOM 1225 C C . SER A 1 178 ? 60.644 46.874 -8.342 1.00 63.91 178 SER A C 1
ATOM 1227 O O . SER A 1 178 ? 60.521 47.935 -8.942 1.00 63.91 178 SER A O 1
ATOM 1229 N N . LEU A 1 179 ? 59.991 46.631 -7.197 1.00 61.09 179 LEU A N 1
ATOM 1230 C CA . LEU A 1 179 ? 59.169 47.636 -6.510 1.00 61.09 179 LEU A CA 1
ATOM 1231 C C . LEU A 1 179 ? 59.983 48.616 -5.647 1.00 61.09 179 LEU A C 1
ATOM 1233 O O . LEU A 1 179 ? 59.424 49.611 -5.188 1.00 61.09 179 LEU A O 1
AT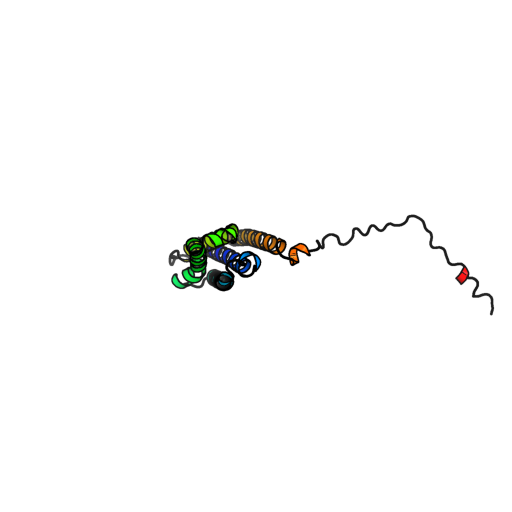OM 1237 N N . LEU A 1 180 ? 61.275 48.360 -5.410 1.00 62.78 180 LEU A N 1
ATOM 1238 C CA . LEU A 1 180 ? 62.133 49.237 -4.601 1.00 62.78 180 LEU A CA 1
ATOM 1239 C C . LEU A 1 180 ? 62.890 50.287 -5.430 1.00 62.78 180 LEU A C 1
ATOM 1241 O O . LEU A 1 180 ? 63.197 51.349 -4.895 1.00 62.78 180 LEU A O 1
ATOM 1245 N N . ASP A 1 181 ? 63.123 50.052 -6.724 1.00 64.94 181 ASP A N 1
ATOM 1246 C CA . ASP A 1 181 ? 63.883 50.979 -7.582 1.00 64.94 181 ASP A CA 1
ATOM 1247 C C . ASP A 1 181 ? 63.060 52.174 -8.111 1.00 64.94 181 ASP A C 1
ATOM 1249 O O . ASP A 1 181 ? 63.618 53.129 -8.649 1.00 64.94 181 ASP A O 1
ATOM 1253 N N . GLU A 1 182 ? 61.733 52.185 -7.947 1.00 61.78 182 GLU A N 1
ATOM 1254 C CA . GLU A 1 182 ? 60.871 53.205 -8.570 1.00 61.78 182 GLU A CA 1
ATOM 1255 C C . GLU A 1 182 ? 60.706 54.497 -7.737 1.00 61.78 182 GLU A C 1
ATOM 1257 O O . GLU A 1 182 ? 59.881 55.343 -8.074 1.00 61.78 182 GLU A O 1
ATOM 1262 N N . HIS A 1 183 ? 61.443 54.683 -6.632 1.00 60.88 183 HIS A N 1
ATOM 1263 C CA . HIS A 1 183 ? 61.279 55.855 -5.744 1.00 60.88 183 HIS A CA 1
ATOM 1264 C C . HIS A 1 183 ? 62.475 56.822 -5.659 1.00 60.88 183 HIS A C 1
ATOM 1266 O O . HIS A 1 183 ? 62.348 57.849 -4.998 1.00 60.88 183 HIS A O 1
ATOM 1272 N N . ASP A 1 184 ? 63.581 56.587 -6.374 1.00 59.66 184 ASP A N 1
ATOM 1273 C CA . ASP A 1 184 ? 64.791 57.437 -6.290 1.00 59.66 184 ASP A CA 1
ATOM 1274 C C . ASP A 1 184 ? 64.930 58.487 -7.417 1.00 59.66 184 ASP A C 1
ATOM 1276 O O . ASP A 1 184 ? 65.998 59.064 -7.647 1.00 59.66 184 ASP A O 1
ATOM 1280 N N . HIS A 1 185 ? 63.844 58.786 -8.135 1.00 58.03 185 HIS A N 1
ATOM 1281 C CA . HIS A 1 185 ? 63.831 59.782 -9.214 1.00 58.03 185 HIS A CA 1
ATOM 1282 C C . HIS A 1 185 ? 62.765 60.866 -9.027 1.00 58.03 185 HIS A C 1
ATOM 1284 O O . HIS A 1 185 ? 61.949 61.074 -9.921 1.00 58.03 185 HIS A O 1
ATOM 1290 N N . HIS A 1 186 ? 62.797 61.596 -7.905 1.00 55.66 186 HIS A N 1
ATOM 1291 C CA . HIS A 1 186 ? 62.153 62.913 -7.796 1.00 55.66 186 HIS A CA 1
ATOM 1292 C C . HIS A 1 186 ? 62.889 63.876 -6.864 1.00 55.66 186 HIS A C 1
ATOM 1294 O O . HIS A 1 186 ? 63.250 63.470 -5.740 1.00 55.66 186 HIS A O 1
#

Organism: NCBI:txid153730

Foldseek 3Di:
DLLLLLLLLLLLLLLLLVLLQLCLPDCQLCVVPVVLSVVSNVLSVLSNVVSVCSNVVHQDDLVSLCCSLPVNVCVVVVCCVVPVVSVVRHPVVSSVSSNVSSVSSSVSSVPDDDPDDPDPDDVVSSVVSVVVSVVVVVVVVLVSCCPDVNVVPPDPPPPPDPPPPPPVPDDDPPPPCVVVPPPPPD

Sequence (186 aa):
MDALMRMAAAVSALGAALIALAVGAAPSALASAPWLAVPLLAAGAGQLAVAVLALRGRPLAVASLLGPLALPTVLWVGALVLLPTAAAALPLGPMLAESALALGAAALLARPRGARERLEPRPLPALLTLACTAAVVAAIATAALAGTEAGRHAVPHGEHGQHQQQEQPGEAPQLDESLLDEHDHH